Protein 4ULV (pdb70)

CATH classification: 1.20.120.10

Solvent-accessible surface area: 13366 Å² total; per-residue (Å²): 104,37,154,106,78,46,42,0,6,107,14,5,78,24,0,67,40,2,12,62,38,0,29,42,12,0,2,22,14,30,137,72,169,58,118,87,66,61,76,50,2,16,70,17,0,57,16,0,16,23,3,0,120,4,0,61,57,0,14,57,89,44,0,46,154,58,126,6,75,10,53,63,88,2,60,152,60,55,86,63,4,47,67,63,11,73,50,19,45,101,26,0,47,56,0,9,110,7,8,117,67,102,78,64,123,76,3,93,105,12,23,54,74,0,23,162,25,39,130,26,25,83,91,50,6,85,85,200,108,33,179,92,80,54,56,0,12,118,12,5,78,20,0,66,42,2,11,64,40,0,28,39,2,0,6,14,11,24,184,61,178,64,121,74,63,64,76,59,0,16,74,23,0,53,14,0,12,25,2,0,118,4,0,63,62,0,21,58,95,43,6,38,161,63,123,2,72,10,55,45,86,2,55,130,55,53,85,66,4,45,69,65,10,79,49,17,41,90,39,0,42,55,0,13,110,16,11,131,74,110,74,68,122,89,2,92,103,12,36,40,59,0,22,150,20,43,133,28,24,82,93,51,4,82,83,197

InterPro domains:
  IPR002321 Cytochrome c, class II [PF01322] (28-147)
  IPR002321 Cytochrome c, class II [PS51009] (28-148)
  IPR010980 Cytochrome c/b562 [SSF47175] (23-147)
  IPR012127 Cytochrome c prime [PIRSF000027] (14-149)
  IPR015984 Cytochrome c prime, subgroup [PR00608] (113-136)
  IPR015984 Cytochrome c prime, subgroup [PR00608] (136-147)

Organism: Shewanella frigidimarina (strain NCIMB 400) (NCBI:txid318167)

B-factor: mean 16.27, std 9.69, range [6.17, 120.11]

Radius of gyration: 18.75 Å; Cα contacts (8 Å, |Δi|>4): 292; chains: 2; bounding box: 50×49×47 Å

Secondary structure (DSSP, 8-state):
--SSHHHHHHHHHHHHHHHHHHHHHHHHHHTTSS---HHHHHHHHHHHHHHTTSGGGG--TTTTSSS--B-THHHHTHHHHHHHHHHHHHHHHHHHHHTTS--HHHHHHHHHHHHHHHHHHHHHHB--/--SSHHHHHHHHHHHHHHHHHHHHHHHHHHHTSS---HHHHHHHHHHHHHHTTSGGGG--TT--SSS--B-THHHHSHHHHHHHHHHHHHHHHHHHHHTTSS-HHHHHHHHHHHHHHHHHHHHHHB--

Structure (mmCIF, N/CA/C/O backbone):
data_4ULV
#
_entry.id   4ULV
#
_cell.length_a   55.409
_cell.length_b   58.323
_cell.length_c   76.122
_cell.angle_alpha   90.00
_cell.angle_beta   90.00
_cell.angle_gamma   90.00
#
_symmetry.space_group_name_H-M   'P 21 21 21'
#
loop_
_entity.id
_entity.type
_entity.pdbx_description
1 polymer 'CYTOCHROME C, CLASS II'
2 non-p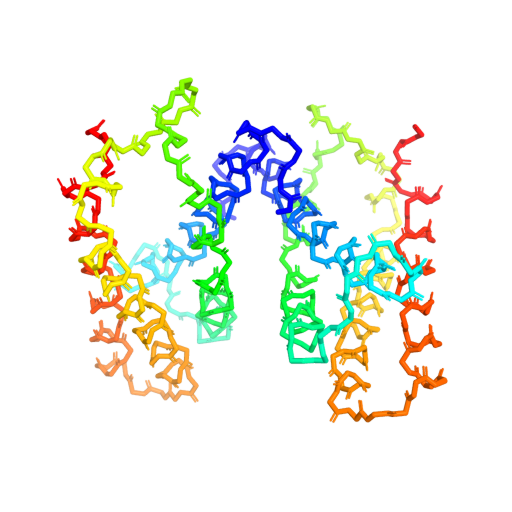olymer 'HEME C'
3 non-polymer GLYCEROL
4 non-polymer 'SULFATE ION'
5 water water
#
loop_
_atom_site.group_PDB
_atom_site.id
_atom_site.type_symbol
_atom_site.label_atom_id
_atom_site.label_alt_id
_atom_site.label_comp_id
_atom_site.label_asym_id
_atom_site.label_entity_id
_atom_site.label_seq_id
_atom_site.pdbx_PDB_ins_code
_atom_site.Cartn_x
_atom_site.Cartn_y
_atom_site.Cartn_z
_atom_site.occupancy
_atom_site.B_iso_or_equiv
_atom_site.auth_seq_id
_atom_site.auth_comp_id
_atom_site.auth_asym_id
_atom_site.auth_atom_id
_atom_site.pdbx_PDB_model_num
ATOM 1 N N . ASN A 1 1 ? 10.784 34.181 1.796 1.00 79.64 1 ASN A N 1
ATOM 2 C CA . ASN A 1 1 ? 9.752 35.321 1.587 1.00 47.26 1 ASN A CA 1
ATOM 3 C C . ASN A 1 1 ? 9.078 35.937 2.852 1.00 20.91 1 ASN A C 1
ATOM 4 O O . ASN A 1 1 ? 8.246 36.862 2.776 1.00 28.26 1 ASN A O 1
ATOM 9 N N . PHE A 1 2 ? 9.519 35.494 4.008 1.00 16.14 2 PHE A N 1
ATOM 10 C CA . PHE A 1 2 ? 8.942 35.934 5.269 1.00 14.12 2 PHE A CA 1
ATOM 11 C C . PHE A 1 2 ? 9.456 37.284 5.663 1.00 18.21 2 PHE A C 1
ATOM 12 O O . PHE A 1 2 ? 10.632 37.541 5.729 1.00 21.32 2 PHE A O 1
ATOM 20 N N . GLU A 1 3 ? 8.485 38.127 5.944 1.00 21.14 3 GLU A N 1
ATOM 21 C CA . GLU A 1 3 ? 8.706 39.521 6.250 1.00 34.01 3 GLU A CA 1
ATOM 22 C C . GLU A 1 3 ? 9.427 39.574 7.606 1.00 22.09 3 GLU A C 1
ATOM 23 O O . GLU A 1 3 ? 10.262 40.360 7.849 1.00 45.39 3 GLU A O 1
ATOM 29 N N . GLU A 1 4 ? 9.005 38.703 8.531 1.00 23.82 4 GLU A N 1
ATOM 30 C CA . GLU A 1 4 ? 9.669 38.541 9.868 1.00 27.43 4 GLU A CA 1
ATOM 31 C C . GLU A 1 4 ? 9.712 37.078 10.295 1.00 26.34 4 GLU A C 1
ATOM 32 O O . GLU A 1 4 ? 8.891 36.336 9.830 1.00 20.31 4 GLU A O 1
ATOM 38 N N . PRO A 1 5 ? 10.613 36.674 11.228 1.00 25.99 5 PRO A N 1
ATOM 39 C CA . PRO A 1 5 ? 10.656 35.238 11.586 1.00 30.51 5 PRO A CA 1
ATOM 40 C C . PRO A 1 5 ? 9.391 34.714 12.209 1.00 19.61 5 PRO A C 1
ATOM 41 O O . PRO A 1 5 ? 9.073 33.515 12.074 1.00 19.46 5 PRO A O 1
ATOM 45 N N . ALA A 1 6 ? 8.669 35.566 12.945 1.00 17.51 6 ALA A N 1
ATOM 46 C CA . ALA A 1 6 ? 7.374 35.144 13.456 1.00 15.90 6 ALA A CA 1
ATOM 47 C C . ALA A 1 6 ? 6.438 34.635 12.364 1.00 13.83 6 ALA A C 1
ATOM 48 O O . ALA A 1 6 ? 5.602 33.757 12.588 1.00 13.22 6 ALA A O 1
ATOM 50 N N . ASP A 1 7 ? 6.586 35.225 11.179 1.00 14.10 7 ASP A N 1
ATOM 51 C CA . ASP A 1 7 ? 5.767 34.816 10.046 1.00 12.25 7 ASP A CA 1
ATOM 52 C C . ASP A 1 7 ? 6.069 33.370 9.617 1.00 11.26 7 ASP A C 1
ATOM 53 O O . ASP A 1 7 ? 5.163 32.678 9.220 1.00 12.63 7 ASP A O 1
ATOM 58 N N . ALA A 1 8 ? 7.343 33.031 9.639 1.00 11.72 8 ALA A N 1
ATOM 59 C CA . ALA A 1 8 ? 7.772 31.685 9.230 1.00 11.72 8 ALA A CA 1
ATOM 60 C C . ALA A 1 8 ? 7.198 30.689 10.197 1.00 10.33 8 ALA A C 1
ATOM 61 O O . ALA A 1 8 ? 6.780 29.574 9.833 1.00 11.40 8 ALA A O 1
ATOM 63 N N . ILE A 1 9 ? 7.231 31.012 11.469 1.00 10.68 9 ILE A N 1
ATOM 64 C CA . ILE A 1 9 ? 6.660 30.122 12.471 1.00 10.75 9 ILE A CA 1
ATOM 65 C C . ILE A 1 9 ? 5.170 30.009 12.347 1.00 10.33 9 ILE A C 1
ATOM 66 O O . ILE A 1 9 ? 4.608 28.894 12.353 1.00 10.22 9 ILE A O 1
ATOM 71 N N . GLU A 1 10 ? 4.454 31.110 12.127 1.00 10.83 10 GLU A N 1
ATOM 72 C CA . GLU A 1 10 ? 3.031 31.028 11.959 1.00 10.39 10 GLU A CA 1
ATOM 73 C C . GLU A 1 10 ? 2.658 30.213 10.699 1.00 10.80 10 GLU A C 1
ATOM 74 O O . GLU A 1 10 ? 1.676 29.492 10.727 1.00 10.72 10 GLU A O 1
ATOM 80 N N . TYR A 1 11 ? 3.444 30.373 9.649 1.00 9.55 11 TYR A N 1
ATOM 81 C CA . TYR A 1 11 ? 3.216 29.633 8.398 1.00 9.16 11 TYR A CA 1
ATOM 82 C C . TYR A 1 11 ? 3.321 28.115 8.661 1.00 9.46 11 TYR A C 1
ATOM 83 O O . TYR A 1 11 ? 2.390 27.342 8.283 1.00 9.98 11 TYR A O 1
ATOM 92 N N . ARG A 1 12 ? 4.425 27.678 9.259 1.00 9.15 12 ARG A N 1
ATOM 93 C CA . ARG A 1 12 ? 4.557 26.201 9.446 1.00 9.89 12 ARG A CA 1
ATOM 94 C C . ARG A 1 12 ? 3.503 25.659 10.416 1.00 10.40 12 ARG A C 1
ATOM 95 O O . ARG A 1 12 ? 2.977 24.581 10.232 1.00 10.23 12 ARG A O 1
ATOM 103 N N . GLN A 1 13 ? 3.221 26.404 11.499 1.00 9.28 13 GLN A N 1
ATOM 104 C CA . GLN A 1 13 ? 2.158 26.001 12.454 1.00 9.43 13 GLN A CA 1
ATOM 105 C C . GLN A 1 13 ? 0.754 25.874 11.821 1.00 9.31 13 GLN A C 1
ATOM 106 O O . GLN A 1 13 ? 0.015 24.911 12.052 1.00 10.76 13 GLN A O 1
ATOM 112 N N . ALA A 1 14 ? 0.435 26.833 10.952 1.00 9.06 14 ALA A N 1
ATOM 113 C CA . ALA A 1 14 ? -0.842 26.840 10.243 1.00 8.55 14 ALA A CA 1
ATOM 114 C C . ALA A 1 14 ? -0.942 25.565 9.373 1.00 8.25 14 ALA A C 1
ATOM 115 O O . ALA A 1 14 ? -1.959 24.891 9.396 1.00 9.77 14 ALA A O 1
ATOM 117 N N . ALA A 1 15 ? 0.169 25.260 8.710 1.00 7.70 15 ALA A N 1
ATOM 118 C CA . ALA A 1 15 ? 0.160 24.043 7.837 1.00 8.31 15 ALA A CA 1
ATOM 119 C C . ALA A 1 15 ? -0.014 22.755 8.619 1.00 8.77 15 ALA A C 1
ATOM 120 O O . ALA A 1 15 ? -0.817 21.889 8.272 1.00 9.47 15 ALA A O 1
ATOM 122 N N . PHE A 1 16 ? 0.733 22.666 9.714 1.00 8.94 16 PHE A N 1
ATOM 123 C CA . PHE A 1 16 ? 0.594 21.488 10.577 1.00 9.83 16 PHE A CA 1
ATOM 124 C C . PHE A 1 16 ? -0.787 21.340 11.159 1.00 9.61 16 PHE A C 1
ATOM 125 O O . PHE A 1 16 ? -1.304 20.217 11.273 1.00 9.91 16 PHE A O 1
ATOM 133 N N . GLY A 1 17 ? -1.424 22.438 11.536 1.00 9.05 17 GLY A N 1
ATOM 134 C CA . GLY A 1 17 ? -2.767 22.321 11.980 1.00 9.93 17 GLY A CA 1
ATOM 135 C C . GLY A 1 17 ? -3.729 21.731 10.968 1.00 9.05 17 GLY A C 1
ATOM 136 O O . GLY A 1 17 ? -4.645 20.988 11.279 1.00 10.27 17 GLY A O 1
ATOM 137 N N . LEU A 1 18 ? -3.570 22.212 9.754 1.00 9.36 18 LEU A N 1
ATOM 138 C CA . LEU A 1 18 ? -4.406 21.694 8.639 1.00 8.13 18 LEU A CA 1
ATOM 139 C C . LEU A 1 18 ? -4.136 20.188 8.363 1.00 8.34 18 LEU A C 1
ATOM 140 O O . LEU A 1 18 ? -5.088 19.435 8.136 1.00 9.38 18 LEU A O 1
ATOM 145 N N . ILE A 1 19 ? -2.870 19.855 8.445 1.00 8.45 19 ILE A N 1
ATOM 146 C CA . ILE A 1 19 ? -2.482 18.423 8.279 1.00 9.36 19 ILE A CA 1
ATOM 147 C C . ILE A 1 19 ? -3.196 17.632 9.365 1.00 9.11 19 ILE A C 1
ATOM 148 O O . ILE A 1 19 ? -3.797 16.548 9.107 1.00 11.40 19 ILE A O 1
ATOM 153 N N . ALA A 1 20 ? -3.104 18.116 10.614 1.00 9.59 20 ALA A N 1
ATOM 154 C CA . ALA A 1 20 ? -3.662 17.358 11.787 1.00 8.71 20 ALA A CA 1
ATOM 155 C C . ALA A 1 20 ? -5.173 17.200 11.645 1.00 9.50 20 ALA A C 1
ATOM 156 O O . ALA A 1 20 ? -5.746 16.148 11.948 1.00 10.75 20 ALA A O 1
ATOM 158 N N . TYR A 1 21 ? -5.863 18.224 11.178 1.00 9.61 21 TYR A N 1
ATOM 159 C CA . TYR A 1 21 ? -7.307 18.125 11.028 1.00 10.16 21 TYR A CA 1
ATOM 160 C C . TYR A 1 21 ? -7.686 17.025 10.017 1.00 9.74 21 TYR A C 1
ATOM 161 O O . TYR A 1 21 ? -8.576 16.234 10.275 1.00 10.31 21 TYR A O 1
ATOM 170 N N . ASN A 1 22 ? -6.990 17.008 8.904 1.00 8.56 22 ASN A N 1
ATOM 171 C CA . ASN A 1 22 ? -7.312 16.043 7.878 1.00 7.49 22 ASN A CA 1
ATOM 172 C C . ASN A 1 22 ? -6.883 14.631 8.250 1.00 9.50 22 ASN A C 1
ATOM 173 O O . ASN A 1 22 ? -7.676 13.706 8.103 1.00 10.74 22 ASN A O 1
ATOM 178 N N . PHE A 1 23 ? -5.675 14.528 8.779 1.00 9.01 23 PHE A N 1
ATOM 179 C CA . PHE A 1 23 ? -5.178 13.221 9.201 1.00 10.26 23 PHE A CA 1
ATOM 180 C C . PHE A 1 23 ? -6.023 12.662 10.344 1.00 9.79 23 PHE A C 1
ATOM 181 O O . PHE A 1 23 ? -6.273 11.437 10.438 1.00 10.98 23 PHE A O 1
ATOM 189 N N . GLY A 1 24 ? -6.428 13.519 11.262 1.00 9.10 24 GLY A N 1
ATOM 190 C CA . GLY A 1 24 ? -7.302 13.151 12.382 1.00 9.91 24 GLY A CA 1
ATOM 191 C C . GLY A 1 24 ? -8.662 12.650 11.995 1.00 9.76 24 GLY A C 1
ATOM 192 O O . GLY A 1 24 ? -9.178 11.670 12.511 1.00 11.33 24 GLY A O 1
ATOM 193 N N . ASP A 1 25 ? -9.230 13.299 10.967 1.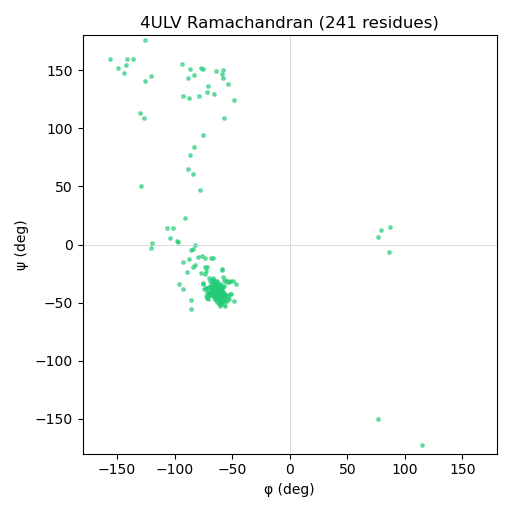00 10.42 25 ASP A N 1
ATOM 194 C CA . ASP A 1 25 ? -10.495 12.809 10.415 1.00 10.27 25 ASP A CA 1
ATOM 195 C C . ASP A 1 25 ? -10.394 11.429 9.821 1.00 9.65 25 ASP A C 1
ATOM 196 O O . ASP A 1 25 ? -11.270 10.565 10.019 1.00 11.35 25 ASP A O 1
ATOM 201 N N . MET A 1 26 ? -9.314 11.218 9.076 1.00 9.26 26 MET A N 1
ATOM 202 C CA . MET A 1 26 ? -9.058 9.927 8.483 1.00 8.75 26 MET A CA 1
ATOM 203 C C . MET A 1 26 ? -8.927 8.869 9.607 1.00 10.29 26 MET A C 1
ATOM 204 O O . MET A 1 26 ? -9.499 7.777 9.512 1.00 11.23 26 MET A O 1
ATOM 209 N N . GLY A 1 27 ? -8.179 9.215 10.649 1.00 10.05 27 GLY A N 1
ATOM 210 C CA . GLY A 1 27 ? -7.948 8.225 11.733 1.00 9.83 27 GLY A CA 1
ATOM 211 C C . GLY A 1 27 ? -9.267 7.978 12.459 1.00 10.00 27 GLY A C 1
ATOM 212 O O . GLY A 1 27 ? -9.566 6.784 12.777 1.00 12.73 27 GLY A O 1
ATOM 213 N N . ALA A 1 28 ? -10.118 8.984 12.644 1.00 10.73 28 ALA A N 1
ATOM 214 C CA . ALA A 1 28 ? -11.448 8.750 13.273 1.00 12.32 28 ALA A CA 1
ATOM 215 C C . ALA A 1 28 ? -12.276 7.736 12.504 1.00 11.32 28 ALA A C 1
ATOM 216 O O . ALA A 1 28 ? -12.944 6.896 13.091 1.00 14.02 28 ALA A O 1
ATOM 218 N N . MET A 1 29 ? -12.246 7.813 11.172 1.00 11.91 29 MET A N 1
ATOM 219 C CA . MET A 1 29 ? -12.982 6.879 10.363 1.00 9.72 29 MET A CA 1
ATOM 220 C C . MET A 1 29 ? -12.402 5.448 10.457 1.00 12.37 29 MET A C 1
ATOM 221 O O . MET A 1 29 ? -13.171 4.449 10.470 1.00 21.74 29 MET A O 1
ATOM 226 N N . LEU A 1 30 ? -11.084 5.329 10.534 1.00 10.58 30 LEU A N 1
ATOM 227 C CA . LEU A 1 30 ? -10.444 3.985 10.674 1.00 12.12 30 LEU A CA 1
ATOM 228 C C . LEU A 1 30 ? -10.638 3.381 12.070 1.00 10.86 30 LEU A C 1
ATOM 229 O O . LEU A 1 30 ? -10.563 2.137 12.219 1.00 15.65 30 LEU A O 1
ATOM 234 N N . LYS A 1 31 ? -10.884 4.197 13.080 1.00 12.57 31 LYS A N 1
ATOM 235 C CA . LYS A 1 31 ? -10.953 3.808 14.468 1.00 13.86 31 LYS A CA 1
ATOM 236 C C . LYS A 1 31 ? -12.368 3.803 14.988 1.00 10.69 31 LYS A C 1
ATOM 237 O O . LYS A 1 31 ? -12.566 3.679 16.167 1.00 15.63 31 LYS A O 1
ATOM 243 N N . GLY A 1 32 ? -13.367 3.855 14.134 1.00 11.46 32 GLY A N 1
ATOM 244 C CA . GLY A 1 32 ? -14.743 3.659 14.483 1.00 14.20 32 GLY A CA 1
ATOM 245 C C . GLY A 1 32 ? -15.442 4.836 15.124 1.00 13.29 32 GLY A C 1
ATOM 246 O O . GLY A 1 32 ? -16.581 4.705 15.668 1.00 16.24 32 GLY A O 1
ATOM 247 N N . LYS A 1 33 ? -14.806 6.016 15.065 1.00 12.50 33 LYS A N 1
ATOM 248 C CA . LYS A 1 33 ? -15.289 7.162 15.814 1.00 13.42 33 LYS A CA 1
ATOM 249 C C . LYS A 1 33 ? -16.214 8.017 14.996 1.00 14.25 33 LYS A C 1
ATOM 250 O O . LYS A 1 33 ? -16.911 8.837 15.551 1.00 20.18 33 LYS A O 1
ATOM 256 N N . LYS A 1 34 ? -16.236 7.820 13.675 1.00 13.25 34 LYS A N 1
ATOM 257 C CA . LYS A 1 34 ? -17.226 8.492 12.828 1.00 14.43 34 LYS A CA 1
ATOM 258 C C . LYS A 1 34 ? -17.419 7.689 11.564 1.00 13.47 34 LYS A C 1
ATOM 259 O O . LYS A 1 34 ? -16.590 6.823 11.281 1.00 12.97 34 LYS A O 1
ATOM 265 N N . PRO A 1 35 ? -18.552 7.890 10.875 1.00 10.84 35 PRO A N 1
ATOM 266 C CA . PRO A 1 35 ? -18.865 7.027 9.769 1.00 11.63 35 PRO A CA 1
ATOM 267 C C . PRO A 1 35 ? -17.752 7.072 8.720 1.00 10.18 35 PRO A C 1
ATOM 268 O O . PRO A 1 35 ? -17.213 8.120 8.374 1.00 13.18 35 PRO A O 1
ATOM 272 N N . PHE A 1 36 ? -17.484 5.928 8.107 1.00 10.10 36 PHE A N 1
ATOM 273 C CA . PHE A 1 36 ? -16.432 5.794 7.111 1.00 9.56 36 PHE A CA 1
ATOM 274 C C . PHE A 1 36 ? -16.995 6.151 5.733 1.00 9.65 36 PHE A C 1
ATOM 275 O O . PHE A 1 36 ? -18.009 5.606 5.313 1.00 12.27 36 PHE A O 1
ATOM 283 N N . ASP A 1 37 ? -16.350 7.085 5.038 1.00 9.34 37 ASP A N 1
ATOM 284 C CA . ASP A 1 37 ? -16.704 7.455 3.676 1.00 8.84 37 ASP A CA 1
ATOM 285 C C . ASP A 1 37 ? -15.426 7.421 2.852 1.00 9.06 37 ASP A C 1
ATOM 286 O O . ASP A 1 37 ? -14.527 8.228 3.113 1.00 10.79 37 ASP A O 1
ATOM 291 N N . ALA A 1 38 ? -15.353 6.469 1.912 1.00 9.51 38 ALA A N 1
ATOM 292 C CA . ALA A 1 38 ? -14.090 6.253 1.218 1.00 9.44 38 ALA A CA 1
ATOM 293 C C . ALA A 1 38 ? -13.686 7.471 0.339 1.00 9.93 38 ALA A C 1
ATOM 294 O O . ALA A 1 38 ? -12.514 7.708 0.131 1.00 10.39 38 ALA A O 1
ATOM 296 N N . ALA A 1 39 ? -14.692 8.168 -0.187 1.00 9.82 39 ALA A N 1
ATOM 297 C CA . ALA A 1 39 ? -14.387 9.298 -1.035 1.00 9.85 39 ALA A CA 1
ATOM 298 C C . ALA A 1 39 ? -13.802 10.465 -0.239 1.00 8.62 39 ALA A C 1
ATOM 299 O O . ALA A 1 39 ? -12.799 11.047 -0.614 1.00 9.07 39 ALA A O 1
ATOM 301 N N . VAL A 1 40 ? -14.414 10.697 0.937 1.00 8.72 40 VAL A N 1
ATOM 302 C CA . VAL A 1 40 ? -13.896 11.720 1.845 1.00 9.46 40 VAL A CA 1
ATOM 303 C C . VAL A 1 40 ? -12.523 11.328 2.324 1.00 8.08 40 VAL A C 1
ATOM 304 O O . VAL A 1 40 ? -11.585 12.132 2.371 1.00 9.06 40 VAL A O 1
ATOM 308 N N . PHE A 1 41 ? -12.395 10.032 2.743 1.00 8.64 41 PHE A N 1
ATOM 309 C CA . PHE A 1 41 ? -11.090 9.578 3.230 1.00 9.84 41 PHE A CA 1
ATOM 310 C C . PHE A 1 41 ? -9.999 9.846 2.167 1.00 8.79 41 PHE A C 1
ATOM 311 O O . PHE A 1 41 ? -8.870 10.239 2.491 1.00 9.28 41 PHE A O 1
ATOM 319 N N . SER A 1 42 ? -10.325 9.489 0.911 1.00 8.41 42 SER A N 1
ATOM 320 C CA . SER A 1 42 ? -9.375 9.668 -0.188 1.00 8.52 42 SER A CA 1
ATOM 321 C C . SER A 1 42 ? -8.995 11.145 -0.392 1.00 8.49 42 SER A C 1
ATOM 322 O O . SER A 1 42 ? -7.865 11.461 -0.542 1.00 9.10 42 SER A O 1
ATOM 325 N N . THR A 1 43 ? -10.002 11.991 -0.398 1.00 8.69 43 THR A N 1
ATOM 326 C CA . THR A 1 43 ? -9.698 13.417 -0.659 1.00 9.72 43 THR A CA 1
ATOM 327 C C . THR A 1 43 ? -8.929 14.049 0.547 1.00 9.49 43 THR A C 1
ATOM 328 O O . THR A 1 43 ? -8.045 14.903 0.311 1.00 10.74 43 THR A O 1
ATOM 332 N N . ARG A 1 44 ? -9.172 13.531 1.748 1.00 9.05 44 ARG A N 1
ATOM 333 C CA . ARG A 1 44 ? -8.366 13.923 2.883 1.00 10.00 44 ARG A CA 1
ATOM 334 C C . ARG A 1 44 ? -6.946 13.462 2.746 1.00 8.57 44 ARG A C 1
ATOM 335 O O . ARG A 1 44 ? -6.003 14.180 3.101 1.00 9.91 44 ARG A O 1
ATOM 343 N N . ALA A 1 45 ? -6.770 12.231 2.229 1.00 8.78 45 ALA A N 1
ATOM 344 C CA . ALA A 1 45 ? -5.424 11.783 2.001 1.00 8.46 45 ALA A CA 1
ATOM 345 C C . ALA A 1 45 ? -4.716 12.649 0.960 1.00 7.95 45 ALA A C 1
ATOM 346 O O . ALA A 1 45 ? -3.517 12.969 1.096 1.00 9.06 45 ALA A O 1
ATOM 348 N N . ASP A 1 46 ? -5.438 13.062 -0.074 1.00 7.66 46 ASP A N 1
ATOM 349 C CA . ASP A 1 46 ? -4.853 13.966 -1.080 1.00 8.31 46 ASP A CA 1
ATOM 350 C C . ASP A 1 46 ? -4.534 15.328 -0.413 1.00 8.34 46 ASP A C 1
ATOM 351 O O . ASP A 1 46 ? -3.468 15.885 -0.654 1.00 9.28 46 ASP A O 1
ATOM 356 N N . ASN A 1 47 ? -5.400 15.804 0.491 1.00 8.90 47 ASN A N 1
ATOM 357 C CA . ASN A 1 47 ? -5.105 17.048 1.251 1.00 9.86 47 ASN A CA 1
ATOM 358 C C . ASN A 1 47 ? -3.809 16.889 2.040 1.00 8.54 47 ASN A C 1
ATOM 359 O O . ASN A 1 47 ? -2.917 17.742 2.033 1.00 8.98 47 ASN A O 1
ATOM 364 N N . VAL A 1 48 ? -3.698 15.772 2.775 1.00 8.75 48 VAL A N 1
ATOM 365 C CA . VAL A 1 48 ? -2.474 15.549 3.536 1.00 10.14 48 VAL A CA 1
ATOM 366 C C . VAL A 1 48 ? -1.206 15.480 2.672 1.00 8.35 48 VAL A C 1
ATOM 367 O O . VAL A 1 48 ? -0.146 16.002 2.964 1.00 9.52 48 VAL A O 1
ATOM 371 N N . ALA A 1 49 ? -1.301 14.756 1.550 1.00 8.45 49 ALA A N 1
ATOM 372 C CA . ALA A 1 49 ? -0.151 14.651 0.696 1.00 8.64 49 ALA A CA 1
ATOM 373 C C . ALA A 1 49 ? 0.284 16.057 0.127 1.00 8.76 49 ALA A C 1
ATOM 374 O O . ALA A 1 49 ? 1.458 16.333 0.083 1.00 9.92 49 ALA A O 1
ATOM 376 N N . ALA A 1 50 ? -0.688 16.902 -0.202 1.00 7.66 50 ALA A N 1
ATOM 377 C CA . ALA A 1 50 ? -0.369 18.264 -0.687 1.00 8.26 50 ALA A CA 1
ATOM 378 C C . ALA A 1 50 ? 0.156 19.134 0.424 1.00 8.59 50 ALA A C 1
ATOM 379 O O . ALA A 1 50 ? 1.146 19.841 0.302 1.00 9.83 50 ALA A O 1
ATOM 381 N N . LEU A 1 51 ? -0.499 19.052 1.577 1.00 8.95 51 LEU A N 1
ATOM 382 C CA . LEU A 1 51 ? -0.120 19.850 2.758 1.00 9.32 51 LEU A CA 1
ATOM 383 C C . LEU A 1 51 ? 1.235 19.520 3.286 1.00 8.56 51 LEU A C 1
ATOM 384 O O . LEU A 1 51 ? 1.955 20.331 3.848 1.00 9.84 51 LEU A O 1
ATOM 389 N N . SER A 1 52 ? 1.620 18.227 3.150 1.00 8.68 52 SER A N 1
ATOM 390 C CA . SER A 1 52 ? 2.880 17.790 3.643 1.00 10.60 52 SER A CA 1
ATOM 391 C C . SER A 1 52 ? 4.074 18.500 3.055 1.00 9.75 52 SER A C 1
ATOM 392 O O . SER A 1 52 ? 5.152 18.552 3.644 1.00 10.92 52 SER A O 1
ATOM 395 N N . LYS A 1 53 ? 3.859 19.079 1.864 1.00 8.97 53 LYS A N 1
ATOM 396 C CA . LYS A 1 53 ? 4.897 19.805 1.180 1.00 8.65 53 LYS A CA 1
ATOM 397 C C . LYS A 1 53 ? 5.029 21.300 1.595 1.00 9.28 53 LYS A C 1
ATOM 398 O O . LYS A 1 53 ? 5.938 21.957 1.122 1.00 10.87 53 LYS A O 1
ATOM 404 N N . ILE A 1 54 ? 4.105 21.715 2.438 1.00 8.39 54 ILE A N 1
ATOM 405 C CA . ILE A 1 54 ? 3.991 23.178 2.826 1.00 9.47 54 ILE A CA 1
ATOM 406 C C . ILE A 1 54 ? 4.904 23.615 4.000 1.00 8.71 54 ILE A C 1
ATOM 407 O O . ILE A 1 54 ? 5.605 24.604 3.874 1.00 9.63 54 ILE A O 1
ATOM 412 N N . PRO A 1 55 ? 4.952 22.881 5.120 1.00 8.93 55 PRO A N 1
ATOM 413 C CA . PRO A 1 55 ? 5.588 23.510 6.335 1.00 8.34 55 PRO A CA 1
ATOM 414 C C . PRO A 1 55 ? 7.084 23.624 6.290 1.00 8.73 55 PRO A C 1
ATOM 415 O O . PRO A 1 55 ? 7.651 24.490 7.009 1.00 10.39 55 PRO A O 1
ATOM 419 N N . HIS A 1 56 ? 7.807 22.776 5.519 1.00 9.78 56 HIS A N 1
ATOM 420 C CA . HIS A 1 56 ? 9.251 22.820 5.532 1.00 10.01 56 HIS A CA 1
ATOM 421 C C . HIS A 1 56 ? 9.818 24.255 5.302 1.00 9.93 56 HIS A C 1
ATOM 422 O O . HIS A 1 56 ? 10.831 24.622 5.931 1.00 9.65 56 HIS A O 1
ATOM 429 N N . GLU A 1 57 ? 9.233 24.981 4.368 1.00 8.97 57 GLU A N 1
ATOM 430 C CA . GLU A 1 57 ? 9.662 26.337 4.006 1.00 8.25 57 GLU A CA 1
ATOM 431 C C . GLU A 1 57 ? 9.764 27.258 5.235 1.00 9.38 57 GLU A C 1
ATOM 432 O O . GLU A 1 57 ? 10.603 28.178 5.233 1.00 9.69 57 GLU A O 1
ATOM 438 N N . GLY A 1 58 ? 8.930 27.021 6.233 1.00 9.81 58 GLY A N 1
ATOM 439 C CA . GLY A 1 58 ? 8.986 27.860 7.423 1.00 9.59 58 GLY A CA 1
ATOM 440 C C . GLY A 1 58 ? 10.166 27.643 8.355 1.00 9.53 58 GLY A C 1
ATOM 441 O O . GLY A 1 58 ? 10.332 28.444 9.289 1.00 11.16 58 GLY A O 1
ATOM 442 N N . PHE A 1 59 ? 10.949 26.579 8.196 1.00 10.18 59 PHE A N 1
ATOM 443 C CA . PHE A 1 59 ? 12.031 26.276 9.141 1.00 9.71 59 PHE A CA 1
ATOM 444 C C . PHE A 1 59 ? 13.338 27.011 8.863 1.00 10.67 59 PHE A C 1
ATOM 445 O O . PHE A 1 59 ? 14.405 26.409 8.608 1.00 12.67 59 PHE A O 1
ATOM 453 N N . ILE A 1 60 ? 13.223 28.341 8.911 1.00 10.51 60 ILE A N 1
ATOM 454 C CA . ILE A 1 60 ? 14.333 29.227 8.609 1.00 11.49 60 ILE A CA 1
ATOM 455 C C . ILE A 1 60 ? 15.306 29.298 9.779 1.00 13.61 60 ILE A C 1
ATOM 456 O O . ILE A 1 60 ? 14.902 29.157 10.985 1.00 14.27 60 ILE A O 1
ATOM 461 N N . ALA A 1 61 ? 16.570 29.560 9.465 1.00 14.12 61 ALA A N 1
ATOM 462 C CA . ALA A 1 61 ? 17.568 29.737 10.510 1.00 15.36 61 ALA A CA 1
ATOM 463 C C . ALA A 1 61 ? 17.155 30.784 11.546 1.00 17.10 61 ALA A C 1
ATOM 464 O O . ALA A 1 61 ? 16.626 31.846 11.197 1.00 16.71 61 ALA A O 1
ATOM 466 N N . GLY A 1 62 ? 17.411 30.471 12.826 1.00 20.00 62 GLY A N 1
ATOM 467 C CA . GLY A 1 62 ? 17.105 31.391 13.938 1.00 15.94 62 GLY A CA 1
ATOM 468 C C . GLY A 1 62 ? 15.686 31.302 14.472 1.00 14.86 62 GLY A C 1
ATOM 469 O O . GLY A 1 62 ? 15.377 31.914 15.515 1.00 19.56 62 GLY A O 1
ATOM 470 N N . SER A 1 63 ? 14.817 30.510 13.810 1.00 14.64 63 SER A N 1
ATOM 471 C CA . SER A 1 63 ? 13.420 30.462 14.211 1.00 14.52 63 SER A CA 1
ATOM 472 C C . SER A 1 63 ? 13.153 29.372 15.223 1.00 13.17 63 SER A C 1
ATOM 473 O O . SER A 1 63 ? 12.014 28.984 15.397 1.00 14.33 63 SER A O 1
ATOM 476 N N . ASP A 1 64 ? 14.197 28.940 15.946 1.00 12.70 64 ASP A N 1
ATOM 477 C CA . ASP A 1 64 ? 13.999 28.300 17.235 1.00 15.70 64 ASP A CA 1
ATOM 478 C C . ASP A 1 64 ? 13.592 29.319 18.325 1.00 13.74 64 ASP A C 1
ATOM 479 O O . ASP A 1 64 ? 13.060 28.942 19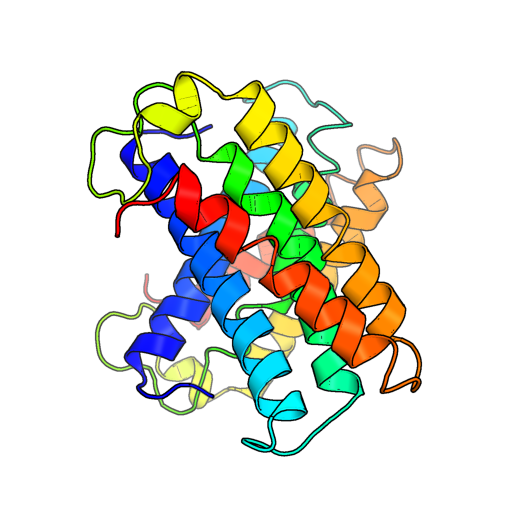.356 1.00 16.75 64 ASP A O 1
ATOM 484 N N . LYS A 1 65 ? 13.873 30.600 18.071 1.00 13.84 65 LYS A N 1
ATOM 485 C CA . LYS A 1 65 ? 13.477 31.708 18.914 1.00 13.87 65 LYS A CA 1
ATOM 486 C C . LYS A 1 65 ? 12.104 32.164 18.478 1.00 11.94 65 LYS A C 1
ATOM 487 O O . LYS A 1 65 ? 11.807 32.172 17.262 1.00 18.51 65 LYS A O 1
ATOM 493 N N . GLY A 1 66 ? 11.262 32.561 19.403 1.00 13.44 66 GLY A N 1
ATOM 494 C CA . GLY A 1 66 ? 9.891 32.915 19.140 1.00 13.64 66 GLY A CA 1
ATOM 495 C C . GLY A 1 66 ? 8.867 32.005 19.778 1.00 11.54 66 GLY A C 1
ATOM 496 O O . GLY A 1 66 ? 9.213 31.172 20.627 1.00 12.29 66 GLY A O 1
ATOM 497 N N . ASP A 1 67 ? 7.594 32.205 19.437 1.00 12.39 67 ASP A N 1
ATOM 498 C CA . ASP A 1 67 ? 6.517 31.416 19.996 1.00 13.81 67 ASP A CA 1
ATOM 499 C C . ASP A 1 67 ? 6.411 30.105 19.192 1.00 12.31 67 ASP A C 1
ATOM 500 O O . ASP A 1 67 ? 5.537 30.015 18.318 1.00 13.47 67 ASP A O 1
ATOM 505 N N . THR A 1 68 ? 7.235 29.116 19.560 1.00 12.52 68 THR A N 1
ATOM 506 C CA . THR A 1 68 ? 7.417 27.920 18.688 1.00 9.75 68 THR A CA 1
ATOM 507 C C . THR A 1 68 ? 7.719 26.730 19.596 1.00 11.79 68 THR A C 1
ATOM 508 O O . THR A 1 68 ? 8.327 26.892 20.652 1.00 13.91 68 THR A O 1
ATOM 512 N N . GLU A 1 69 ? 7.344 25.543 19.096 1.00 10.82 69 GLU A N 1
ATOM 513 C CA . GLU A 1 69 ? 7.690 24.280 19.694 1.00 11.96 69 GLU A CA 1
ATOM 514 C C . GLU A 1 69 ? 8.777 23.581 18.934 1.00 11.71 69 GLU A C 1
ATOM 515 O O . GLU A 1 69 ? 9.106 22.433 19.284 1.00 14.26 69 GLU A O 1
ATOM 521 N N . ALA A 1 70 ? 9.341 24.235 17.924 1.00 11.80 70 ALA A N 1
ATOM 522 C CA . ALA A 1 70 ? 10.489 23.695 17.232 1.00 12.25 70 ALA A CA 1
ATOM 523 C C . ALA A 1 70 ? 11.743 23.746 18.060 1.00 13.30 70 ALA A C 1
ATOM 524 O O . ALA A 1 70 ? 12.018 24.773 18.637 1.00 17.66 70 ALA A O 1
ATOM 526 N N . LEU A 1 71 ? 12.495 22.662 18.161 1.00 11.68 71 LEU A N 1
ATOM 527 C CA . LEU A 1 71 ? 13.740 22.647 18.880 1.00 12.08 71 LEU A CA 1
ATOM 528 C C . LEU A 1 71 ? 14.912 23.150 18.085 1.00 11.78 71 LEU A C 1
ATOM 529 O O . LEU A 1 71 ? 14.970 22.913 16.863 1.00 13.24 71 LEU A O 1
ATOM 534 N N . ALA A 1 72 ? 15.867 23.822 18.719 1.00 13.02 72 ALA A N 1
ATOM 535 C CA . ALA A 1 72 ? 17.122 24.212 18.098 1.00 13.54 72 ALA A CA 1
ATOM 536 C C . ALA A 1 72 ? 17.840 23.094 17.352 1.00 12.24 72 ALA A C 1
ATOM 537 O O . ALA A 1 72 ? 18.516 23.348 16.354 1.00 14.98 72 ALA A O 1
ATOM 539 N N . LYS A 1 73 ? 17.670 21.870 17.825 1.00 13.51 73 LYS A N 1
ATOM 540 C CA . LYS A 1 73 ? 18.196 20.630 17.191 1.00 12.83 73 LYS A CA 1
ATOM 541 C C . LYS A 1 73 ? 17.944 20.540 15.684 1.00 12.13 73 LYS A C 1
ATOM 542 O O . LYS A 1 73 ? 18.777 20.003 14.947 1.00 13.30 73 LYS A O 1
ATOM 548 N N . ILE A 1 74 ? 16.803 21.073 15.232 1.00 10.72 74 ILE A N 1
ATOM 549 C CA . ILE A 1 74 ? 16.487 21.043 13.794 1.00 10.96 74 ILE A CA 1
ATOM 550 C C . ILE A 1 74 ? 17.633 21.590 12.941 1.00 10.89 74 ILE A C 1
ATOM 551 O O . ILE A 1 74 ? 17.967 21.052 11.897 1.00 13.64 74 ILE A O 1
ATOM 556 N N . TRP A 1 75 ? 18.209 22.687 13.403 1.00 12.07 75 TRP A N 1
ATOM 557 C CA . TRP A 1 75 ? 19.213 23.383 12.655 1.00 13.81 75 TRP A CA 1
ATOM 558 C C . TRP A 1 75 ? 20.620 22.819 12.837 1.00 19.35 75 TRP A C 1
ATOM 559 O O . TRP A 1 75 ? 21.481 22.996 11.979 1.00 32.28 75 TRP A O 1
ATOM 570 N N . GLN A 1 76 ? 20.821 22.058 13.904 1.00 14.44 76 GLN A N 1
ATOM 571 C CA . GLN A 1 76 ? 22.079 21.350 14.043 1.00 19.13 76 GLN A CA 1
ATOM 572 C C . GLN A 1 76 ? 22.156 20.158 13.123 1.00 19.52 76 GLN A C 1
ATOM 573 O O . GLN A 1 76 ? 23.251 19.857 12.584 1.00 28.17 76 GLN A O 1
ATOM 579 N N . ASP A 1 77 ? 21.024 19.471 12.965 1.00 11.12 77 ASP A N 1
ATOM 580 C CA A ASP A 1 77 ? 20.891 18.245 12.227 0.50 8.77 77 ASP A CA 1
ATOM 581 C CA B ASP A 1 77 ? 21.040 18.274 12.037 0.50 9.06 77 ASP A CA 1
ATOM 582 C C . ASP A 1 77 ? 19.904 18.427 11.047 1.00 11.23 77 ASP A C 1
ATOM 583 O O . ASP A 1 77 ? 18.957 17.623 10.921 1.00 11.63 77 ASP A O 1
ATOM 592 N N . LYS A 1 78 ? 20.053 19.507 10.261 1.00 10.85 78 LYS A N 1
ATOM 593 C CA . LYS A 1 78 ? 19.026 19.813 9.273 1.00 9.07 78 LYS A CA 1
ATOM 594 C C . LYS A 1 78 ? 18.975 18.743 8.195 1.00 9.33 78 LYS A C 1
ATOM 595 O O . LYS A 1 78 ? 17.915 18.529 7.653 1.00 10.82 78 LYS A O 1
ATOM 601 N N . ALA A 1 79 ? 20.091 18.075 7.892 1.00 9.27 79 ALA A N 1
ATOM 602 C CA . ALA A 1 79 ? 20.044 16.940 6.954 1.00 10.61 79 ALA A CA 1
ATOM 603 C C . ALA A 1 79 ? 19.067 15.874 7.410 1.00 9.31 79 ALA A C 1
ATOM 604 O O . ALA A 1 79 ? 18.249 15.369 6.636 1.00 9.89 79 ALA A O 1
ATOM 606 N N . ASP A 1 80 ? 19.174 15.509 8.687 1.00 9.39 80 ASP A N 1
ATOM 607 C CA . ASP A 1 80 ? 18.268 14.497 9.199 1.00 10.74 80 ASP A CA 1
ATOM 608 C C . ASP A 1 80 ? 16.822 14.978 9.190 1.00 9.99 80 ASP A C 1
ATOM 609 O O . ASP A 1 80 ? 15.921 14.244 8.824 1.00 9.89 80 ASP A O 1
ATOM 614 N N . PHE A 1 81 ? 16.609 16.241 9.618 1.00 9.82 81 PHE A N 1
ATOM 615 C CA . PHE A 1 81 ? 15.299 16.823 9.561 1.00 9.70 81 PHE A CA 1
ATOM 616 C C . PHE A 1 81 ? 14.673 16.756 8.148 1.00 8.81 81 PHE A C 1
ATOM 617 O O . PHE A 1 81 ? 13.489 16.434 7.986 1.00 9.49 81 PHE A O 1
ATOM 625 N N . ASP A 1 82 ? 15.481 17.176 7.180 1.00 9.30 82 ASP A N 1
ATOM 626 C CA . ASP A 1 82 ? 15.040 17.217 5.781 1.00 8.73 82 ASP A CA 1
ATOM 627 C C . ASP A 1 82 ? 14.793 15.788 5.228 1.00 9.18 82 ASP A C 1
ATOM 628 O O . ASP A 1 82 ? 13.862 15.606 4.481 1.00 10.28 82 ASP A O 1
ATOM 633 N N . SER A 1 83 ? 15.587 14.797 5.674 1.00 9.06 83 SER A N 1
ATOM 634 C CA . SER A 1 83 ? 15.343 13.402 5.297 1.00 11.81 83 SER A CA 1
ATOM 635 C C . SER A 1 83 ? 13.994 12.951 5.846 1.00 9.22 83 SER A C 1
ATOM 636 O O . SER A 1 83 ? 13.180 12.408 5.134 1.00 9.83 83 SER A O 1
ATOM 639 N N . LYS A 1 84 ? 13.741 13.247 7.144 1.00 9.60 84 LYS A N 1
ATOM 640 C CA . LYS A 1 84 ? 12.423 12.911 7.735 1.00 9.47 84 LYS A CA 1
ATOM 641 C C . LYS A 1 84 ? 11.275 13.628 6.994 1.00 8.43 84 LYS A C 1
ATOM 642 O O . LYS A 1 84 ? 10.200 13.085 6.754 1.00 9.89 84 LYS A O 1
ATOM 648 N N . MET A 1 85 ? 11.477 14.918 6.715 1.00 8.75 85 MET A N 1
ATOM 649 C CA . MET A 1 85 ? 10.414 15.658 6.029 1.00 9.22 85 MET A CA 1
ATOM 650 C C . MET A 1 85 ? 10.102 15.116 4.635 1.00 8.58 85 MET A C 1
ATOM 651 O O . MET A 1 85 ? 8.926 14.995 4.295 1.00 9.27 85 MET A O 1
ATOM 656 N N . THR A 1 86 ? 11.145 14.842 3.861 1.00 8.22 86 THR A N 1
ATOM 657 C CA . THR A 1 86 ? 10.904 14.238 2.545 1.00 9.24 86 THR A CA 1
ATOM 658 C C . THR A 1 86 ? 10.304 12.859 2.594 1.00 8.99 86 THR A C 1
ATOM 659 O O . THR A 1 86 ? 9.418 12.513 1.804 1.00 10.49 86 THR A O 1
ATOM 663 N N . ALA A 1 87 ? 10.680 12.084 3.612 1.00 9.49 87 ALA A N 1
ATOM 664 C CA . ALA A 1 87 ? 10.068 10.804 3.811 1.00 9.56 87 ALA A CA 1
ATOM 665 C C . ALA A 1 87 ? 8.617 10.905 4.172 1.00 8.90 87 ALA A C 1
ATOM 666 O O . ALA A 1 87 ? 7.778 10.132 3.713 1.00 9.45 87 ALA A O 1
ATOM 668 N N . PHE A 1 88 ? 8.295 11.989 4.950 1.00 9.15 88 PHE A N 1
ATOM 669 C CA . PHE A 1 88 ? 6.893 12.234 5.245 1.00 9.45 88 PHE A CA 1
ATOM 670 C C . PHE A 1 88 ? 6.100 12.562 3.966 1.00 8.85 88 PHE A C 1
ATOM 671 O O . PHE A 1 88 ? 4.998 12.088 3.757 1.00 10.69 88 PHE A O 1
ATOM 679 N N . GLN A 1 89 ? 6.654 13.467 3.151 1.00 10.21 89 GLN A N 1
ATOM 680 C CA . GLN A 1 89 ? 5.984 13.806 1.884 1.00 10.21 89 GLN A CA 1
ATOM 681 C C . GLN A 1 89 ? 5.765 12.525 1.091 1.00 9.72 89 GLN A C 1
ATOM 682 O O . GLN A 1 89 ? 4.693 12.336 0.516 1.00 12.47 89 GLN A O 1
ATOM 688 N N . ASP A 1 90 ? 6.766 11.663 1.052 1.00 9.63 90 ASP A N 1
ATOM 689 C CA . ASP A 1 90 ? 6.642 10.390 0.315 1.00 11.87 90 ASP A CA 1
ATOM 690 C C . ASP A 1 90 ? 5.538 9.479 0.915 1.00 10.04 90 ASP A C 1
ATOM 691 O O . ASP A 1 90 ? 4.725 8.901 0.187 1.00 12.12 90 ASP A O 1
ATOM 696 N N . ASN A 1 91 ? 5.559 9.279 2.255 1.00 9.12 91 ASN A N 1
ATOM 697 C CA A ASN A 1 91 ? 4.554 8.450 2.836 0.60 9.25 91 ASN A CA 1
ATOM 698 C CA B ASN A 1 91 ? 4.586 8.428 2.944 0.40 11.38 91 ASN A CA 1
ATOM 699 C C . ASN A 1 91 ? 3.146 9.001 2.773 1.00 9.30 91 ASN A C 1
ATOM 700 O O . ASN A 1 91 ? 2.183 8.280 2.633 1.00 10.72 91 ASN A O 1
ATOM 709 N N . ALA A 1 92 ? 3.009 10.338 2.790 1.00 10.37 92 ALA A N 1
ATOM 710 C CA . ALA A 1 92 ? 1.694 10.939 2.601 1.00 9.54 92 ALA A CA 1
ATOM 711 C C . ALA A 1 92 ? 1.177 10.678 1.173 1.00 9.84 92 ALA A C 1
ATOM 712 O O . ALA A 1 92 ? -0.005 10.398 0.991 1.00 9.90 92 ALA A O 1
ATOM 714 N N . ALA A 1 93 ? 2.091 10.778 0.210 1.00 9.39 93 ALA A N 1
ATOM 715 C CA . ALA A 1 93 ? 1.727 10.457 -1.187 1.00 9.81 93 ALA A CA 1
ATOM 716 C C . ALA A 1 93 ? 1.274 8.976 -1.255 1.00 9.84 93 ALA A C 1
ATOM 717 O O . ALA A 1 93 ? 0.285 8.601 -1.931 1.00 10.85 93 ALA A O 1
ATOM 719 N N . ALA A 1 94 ? 2.026 8.111 -0.572 1.00 9.93 94 ALA A N 1
ATOM 720 C CA . ALA A 1 94 ? 1.711 6.671 -0.572 1.00 10.36 94 ALA A CA 1
ATOM 721 C C . ALA A 1 94 ? 0.352 6.362 0.070 1.00 9.63 94 ALA A C 1
ATOM 722 O O . ALA A 1 94 ? -0.402 5.496 -0.384 1.00 11.32 94 ALA A O 1
ATOM 724 N N . LEU A 1 95 ? 0.019 7.112 1.117 1.00 9.62 95 LEU A N 1
ATOM 725 C CA . LEU A 1 95 ? -1.298 6.962 1.702 1.00 9.63 95 LEU A CA 1
ATOM 726 C C . LEU A 1 95 ? -2.416 7.398 0.772 1.00 8.00 95 LEU A C 1
ATOM 727 O O . LEU A 1 95 ? -3.485 6.780 0.688 1.00 9.17 95 LEU A O 1
ATOM 732 N N . ALA A 1 96 ? -2.164 8.518 0.084 1.00 8.91 96 ALA A N 1
ATOM 733 C CA . ALA A 1 96 ? -3.113 8.972 -0.933 1.00 8.85 96 ALA A CA 1
ATOM 734 C C . ALA A 1 96 ? -3.336 7.911 -2.032 1.00 9.02 96 ALA A C 1
ATOM 735 O O . ALA A 1 96 ? -4.472 7.720 -2.474 1.00 10.19 96 ALA A O 1
ATOM 737 N N . VAL A 1 97 ? -2.247 7.249 -2.472 1.00 8.80 97 VAL A N 1
ATOM 738 C CA . VAL A 1 97 ? -2.398 6.163 -3.463 1.00 9.22 97 VAL A CA 1
ATOM 739 C C . VAL A 1 97 ? -3.204 5.019 -2.837 1.00 9.52 97 VAL A C 1
ATOM 740 O O . VAL A 1 97 ? -4.144 4.519 -3.482 1.00 11.21 97 VAL A O 1
ATOM 744 N N . ALA A 1 98 ? -2.870 4.608 -1.596 1.00 9.11 98 ALA A N 1
ATOM 745 C CA . ALA A 1 98 ? -3.574 3.491 -0.995 1.00 10.62 98 ALA A CA 1
ATOM 746 C C . ALA A 1 98 ? -5.064 3.771 -0.847 1.00 9.38 98 ALA A C 1
ATOM 747 O O . ALA A 1 98 ? -5.923 2.913 -1.012 1.00 11.56 98 ALA A O 1
ATOM 749 N N . ALA A 1 99 ? -5.382 5.055 -0.575 1.00 8.91 99 ALA A N 1
ATOM 750 C CA . ALA A 1 99 ? -6.760 5.456 -0.432 1.00 10.53 99 ALA A CA 1
ATOM 751 C C . ALA A 1 99 ? -7.614 5.414 -1.702 1.00 10.87 99 ALA A C 1
ATOM 752 O O . ALA A 1 99 ? -8.830 5.491 -1.642 1.00 13.32 99 ALA A O 1
ATOM 754 N N . LYS A 1 100 ? -6.960 5.241 -2.845 1.00 10.51 100 LYS A N 1
ATOM 755 C CA . LYS A 1 100 ? -7.686 5.049 -4.085 1.00 11.36 100 LYS A CA 1
ATOM 756 C C . LYS A 1 100 ? -8.150 3.600 -4.315 1.00 13.18 100 LYS A C 1
ATOM 757 O O . LYS A 1 100 ? -8.795 3.355 -5.303 1.00 21.08 100 LYS A O 1
ATOM 763 N N . SER A 1 101 ? -7.860 2.695 -3.406 1.00 12.61 101 SER A N 1
ATOM 764 C CA A SER A 1 101 ? -8.280 1.307 -3.520 0.40 13.02 101 SER A CA 1
ATOM 765 C CA B SER A 1 101 ? -8.221 1.278 -3.478 0.60 12.44 101 SER A CA 1
ATOM 766 C C . SER A 1 101 ? -9.188 1.021 -2.314 1.00 11.86 101 SER A C 1
ATOM 767 O O . SER A 1 101 ? -9.319 1.845 -1.357 1.00 15.16 101 SER A O 1
ATOM 772 N N . SER A 1 102 ? -9.805 -0.140 -2.329 1.00 14.28 102 SER A N 1
ATOM 773 C CA . SER A 1 102 ? -10.604 -0.597 -1.207 1.00 14.31 102 SER A CA 1
ATOM 774 C C . SER A 1 102 ? -9.873 -1.621 -0.342 1.00 14.25 102 SER A C 1
ATOM 775 O O . SER A 1 102 ? -10.542 -2.341 0.403 1.00 21.16 102 SER A O 1
ATOM 778 N N . ASP A 1 103 ? -8.555 -1.765 -0.499 1.00 13.45 103 ASP A N 1
ATOM 779 C CA . ASP A 1 103 ? -7.752 -2.700 0.292 1.00 12.99 103 ASP A CA 1
ATOM 780 C C . ASP A 1 103 ? -7.553 -2.119 1.698 1.00 13.09 103 ASP A C 1
ATOM 781 O O . ASP A 1 103 ? -6.688 -1.266 1.886 1.00 13.30 103 ASP A O 1
ATOM 786 N N . GLN A 1 104 ? -8.430 -2.526 2.619 1.00 13.79 104 GLN A N 1
ATOM 787 C CA . GLN A 1 104 ? -8.466 -1.923 3.921 1.00 13.62 104 GLN A CA 1
ATOM 788 C C . GLN A 1 104 ? -7.182 -2.221 4.663 1.00 13.09 104 GLN A C 1
ATOM 789 O O . GLN A 1 104 ? -6.705 -1.392 5.443 1.00 14.10 104 GLN A O 1
ATOM 795 N N . ASN A 1 105 ? -6.610 -3.409 4.525 1.00 14.49 105 ASN A N 1
ATOM 796 C CA A ASN A 1 105 ? -5.400 -3.693 5.289 0.40 17.82 105 ASN A CA 1
ATOM 797 C CA B ASN A 1 105 ? -5.370 -3.779 5.233 0.60 17.28 105 ASN A CA 1
ATOM 798 C C . ASN A 1 105 ? -4.221 -2.854 4.804 1.00 12.59 105 ASN A C 1
ATOM 799 O O . ASN A 1 105 ? -3.415 -2.392 5.592 1.00 13.73 105 ASN A O 1
ATOM 808 N N . ASN A 1 106 ? -4.133 -2.643 3.494 1.00 11.17 106 ASN A N 1
ATOM 809 C CA . ASN A 1 106 ? -3.077 -1.797 2.951 1.00 9.83 106 ASN A CA 1
ATOM 810 C C . ASN A 1 106 ? -3.291 -0.331 3.425 1.00 10.20 106 ASN A C 1
ATOM 811 O O . ASN A 1 106 ? -2.339 0.355 3.805 1.00 11.13 106 ASN A O 1
ATOM 816 N N . ILE A 1 107 ? -4.536 0.146 3.389 1.00 10.63 107 ILE A N 1
ATOM 817 C CA . ILE A 1 107 ? -4.801 1.513 3.882 1.00 9.16 107 ILE A CA 1
ATOM 818 C C . ILE A 1 107 ? -4.432 1.657 5.359 1.00 9.89 107 ILE A C 1
ATOM 819 O O . ILE A 1 107 ? -3.805 2.686 5.725 1.00 11.71 107 ILE A O 1
ATOM 824 N N . LYS A 1 108 ? -4.822 0.698 6.230 1.00 10.65 108 LYS A N 1
ATOM 825 C CA . LYS A 1 108 ? -4.485 0.779 7.641 1.00 12.78 108 LYS A CA 1
ATOM 826 C C . LYS A 1 108 ? -2.980 0.855 7.831 1.00 10.08 108 LYS A C 1
ATOM 827 O O . LYS A 1 108 ? -2.486 1.674 8.637 1.00 11.56 108 LYS A O 1
ATOM 833 N N . GLN A 1 109 ? -2.230 0.024 7.111 1.00 11.32 109 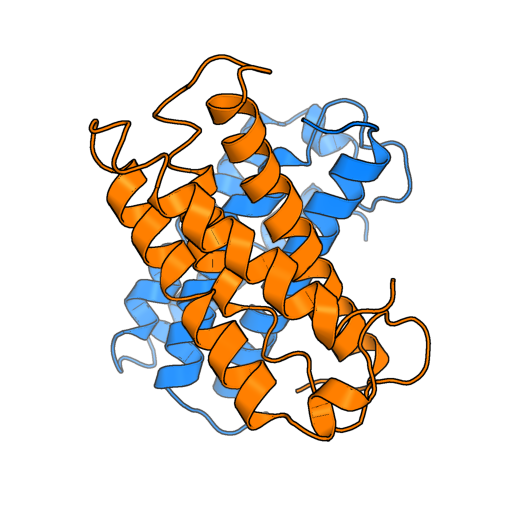GLN A N 1
ATOM 834 C CA . GLN A 1 109 ? -0.776 0.055 7.206 1.00 10.16 109 GLN A CA 1
ATOM 835 C C . GLN A 1 109 ? -0.161 1.375 6.655 1.00 9.74 109 GLN A C 1
ATOM 836 O O . GLN A 1 109 ? 0.792 1.905 7.272 1.00 10.98 109 GLN A O 1
ATOM 842 N N . ALA A 1 110 ? -0.680 1.882 5.545 1.00 9.10 110 ALA A N 1
ATOM 843 C CA . ALA A 1 110 ? -0.225 3.158 5.016 1.00 7.35 110 ALA A CA 1
ATOM 844 C C . ALA A 1 110 ? -0.469 4.291 6.035 1.00 9.07 110 ALA A C 1
ATOM 845 O O . ALA A 1 110 ? 0.365 5.199 6.187 1.00 11.66 110 ALA A O 1
ATOM 847 N N . PHE A 1 111 ? -1.625 4.220 6.680 1.00 9.18 111 PHE A N 1
ATOM 848 C CA . PHE A 1 111 ? -1.990 5.266 7.662 1.00 10.68 111 PHE A CA 1
ATOM 849 C C . PHE A 1 111 ? -1.009 5.166 8.823 1.00 10.37 111 PHE A C 1
ATOM 850 O O . PHE A 1 111 ? -0.485 6.189 9.283 1.00 11.65 111 PHE A O 1
ATOM 858 N N . ALA A 1 112 ? -0.728 3.953 9.323 1.00 10.35 112 ALA A N 1
ATOM 859 C CA . ALA A 1 112 ? 0.265 3.764 10.363 1.00 10.38 112 ALA A CA 1
ATOM 860 C C . ALA A 1 112 ? 1.653 4.213 9.963 1.00 10.43 112 ALA A C 1
ATOM 861 O O . ALA A 1 112 ? 2.363 4.800 10.754 1.00 11.91 112 ALA A O 1
ATOM 863 N N . ASN A 1 113 ? 2.036 3.988 8.716 1.00 10.19 113 ASN A N 1
ATOM 864 C CA . ASN A 1 113 ? 3.340 4.388 8.254 1.00 9.15 113 ASN A CA 1
ATOM 865 C C . ASN A 1 113 ? 3.436 5.944 8.341 1.00 10.63 113 ASN A C 1
ATOM 866 O O . ASN A 1 113 ? 4.481 6.499 8.720 1.00 13.40 113 ASN A O 1
ATOM 871 N N . THR A 1 114 ? 2.364 6.616 7.915 1.00 9.23 114 THR A N 1
ATOM 872 C CA . THR A 1 114 ? 2.374 8.089 7.955 1.00 9.63 114 THR A CA 1
ATOM 873 C C . THR A 1 114 ? 2.401 8.555 9.428 1.00 9.31 114 THR A C 1
ATOM 874 O O . THR A 1 114 ? 3.198 9.473 9.784 1.00 10.93 114 THR A O 1
ATOM 878 N N . GLY A 1 115 ? 1.592 7.961 10.310 1.00 9.21 115 GLY A N 1
ATOM 879 C CA . GLY A 1 115 ? 1.573 8.294 11.705 1.00 9.83 115 GLY A CA 1
ATOM 880 C C . GLY A 1 115 ? 2.922 8.158 12.341 1.00 11.11 115 GLY A C 1
ATOM 881 O O . GLY A 1 115 ? 3.318 8.999 13.188 1.00 11.75 115 GLY A O 1
ATOM 882 N N . LYS A 1 116 ? 3.637 7.096 12.009 1.00 12.84 116 LYS A N 1
ATOM 883 C CA . LYS A 1 116 ? 4.985 6.899 12.561 1.00 13.73 116 LYS A CA 1
ATOM 884 C C . LYS A 1 116 ? 5.924 8.001 12.204 1.00 14.44 116 LYS A C 1
ATOM 885 O O . LYS A 1 116 ? 6.798 8.343 13.031 1.00 15.84 116 LYS A O 1
ATOM 891 N N . SER A 1 117 ? 5.764 8.585 11.006 1.00 12.59 117 SER A N 1
ATOM 892 C CA A SER A 1 117 ? 6.646 9.673 10.652 0.60 12.33 117 SER A CA 1
ATOM 893 C CA B SER A 1 117 ? 6.538 9.741 10.476 0.40 9.81 117 SER A CA 1
ATOM 894 C C . SER A 1 117 ? 6.344 10.935 11.430 1.00 9.87 117 SER A C 1
ATOM 895 O O . SER A 1 117 ? 7.285 11.634 11.770 1.00 11.38 117 SER A O 1
ATOM 900 N N . CYS A 1 118 ? 5.074 11.195 11.707 1.00 9.54 118 CYS A N 1
ATOM 901 C CA . CYS A 1 118 ? 4.743 12.324 12.595 1.00 9.80 118 CYS A CA 1
ATOM 902 C C . CYS A 1 118 ? 5.440 12.171 13.924 1.00 10.38 118 CYS A C 1
ATOM 903 O O . CYS A 1 118 ? 6.165 13.073 14.378 1.00 10.96 118 CYS A O 1
ATOM 906 N N . LYS A 1 119 ? 5.232 11.004 14.527 1.00 11.16 119 LYS A N 1
ATOM 907 C CA . LYS A 1 119 ? 5.803 10.760 15.825 1.00 10.44 119 LYS A CA 1
ATOM 908 C C . LYS A 1 119 ? 7.309 10.773 15.814 1.00 11.37 119 LYS A C 1
ATOM 909 O O . LYS A 1 119 ? 7.959 11.323 16.721 1.00 12.40 119 LYS A O 1
ATOM 915 N N . GLY A 1 120 ? 7.910 10.139 14.818 1.00 11.58 120 GLY A N 1
ATOM 916 C CA . GLY A 1 120 ? 9.352 10.055 14.711 1.00 12.18 120 GLY A CA 1
ATOM 917 C C . GLY A 1 120 ? 10.012 11.418 14.639 1.00 10.50 120 GLY A C 1
ATOM 918 O O . GLY A 1 120 ? 11.118 11.597 15.126 1.00 12.62 120 GLY A O 1
ATOM 919 N N . CYS A 1 121 ? 9.390 12.347 13.889 1.00 9.54 121 CYS A N 1
ATOM 920 C CA . CYS A 1 121 ? 9.876 13.665 13.878 1.00 8.30 121 CYS A CA 1
ATOM 921 C C . CYS A 1 121 ? 9.665 14.437 15.134 1.00 8.79 121 CYS A C 1
ATOM 922 O O . CYS A 1 121 ? 10.609 15.083 15.656 1.00 12.50 121 CYS A O 1
ATOM 925 N N . HIS A 1 122 ? 8.453 14.373 15.666 1.00 9.10 122 HIS A N 1
ATOM 926 C CA . HIS A 1 122 ? 8.183 15.085 16.917 1.00 10.37 122 HIS A CA 1
ATOM 927 C C . HIS A 1 122 ? 9.097 14.624 18.061 1.00 9.25 122 HIS A C 1
ATOM 928 O O . HIS A 1 122 ? 9.563 15.459 18.860 1.00 11.45 122 HIS A O 1
ATOM 935 N N . ASP A 1 123 ? 9.380 13.328 18.087 1.00 11.02 123 ASP A N 1
ATOM 936 C CA . ASP A 1 123 ? 10.198 12.797 19.200 1.00 10.92 123 ASP A CA 1
ATOM 937 C C . ASP A 1 123 ? 11.547 13.458 19.235 1.00 11.45 123 ASP A C 1
ATOM 938 O O . ASP A 1 123 ? 12.086 13.735 20.316 1.00 16.35 123 ASP A O 1
ATOM 943 N N . VAL A 1 124 ? 12.104 13.775 18.060 1.00 11.14 124 VAL A N 1
ATOM 944 C CA . VAL A 1 124 ? 13.463 14.326 17.957 1.00 10.99 124 VAL A CA 1
ATOM 945 C C . VAL A 1 124 ? 13.475 15.866 17.945 1.00 10.98 124 VAL A C 1
ATOM 946 O O . VAL A 1 124 ? 14.410 16.458 18.503 1.00 15.45 124 VAL A O 1
ATOM 950 N N . TYR A 1 125 ? 12.488 16.494 17.262 1.00 9.84 125 TYR A N 1
ATOM 951 C CA . TYR A 1 125 ? 12.589 17.892 16.863 1.00 9.70 125 TYR A CA 1
ATOM 952 C C . TYR A 1 125 ? 11.533 18.811 17.409 1.00 10.99 125 TYR A C 1
ATOM 953 O O . TYR A 1 125 ? 11.600 20.027 17.118 1.00 12.22 125 TYR A O 1
ATOM 962 N N . LYS A 1 126 ? 10.606 18.337 18.222 1.00 11.59 126 LYS A N 1
ATOM 963 C CA . LYS A 1 126 ? 9.515 19.159 18.761 1.00 13.15 126 LYS A CA 1
ATOM 964 C C . LYS A 1 126 ? 9.533 19.040 20.241 1.00 11.93 126 LYS A C 1
ATOM 965 O O . LYS A 1 126 ? 9.754 17.996 20.831 1.00 14.63 126 LYS A O 1
ATOM 971 N N . LYS A 1 127 ? 9.273 20.158 20.916 1.00 13.48 127 LYS A N 1
ATOM 972 C CA . LYS A 1 127 ? 9.166 20.167 22.404 1.00 13.23 127 LYS A CA 1
ATOM 973 C C . LYS A 1 127 ? 8.071 19.227 22.833 1.00 16.38 127 LYS A C 1
ATOM 974 O O . LYS A 1 127 ? 7.068 19.041 22.148 1.00 20.96 127 LYS A O 1
ATOM 980 N N . ASP A 1 128 ? 8.261 18.606 23.994 1.00 18.42 128 ASP A N 1
ATOM 981 C CA . ASP A 1 128 ? 7.183 17.854 24.640 1.00 26.16 128 ASP A CA 1
ATOM 982 C C . ASP A 1 128 ? 6.029 18.733 25.111 1.00 42.99 128 ASP A C 1
ATOM 983 O O . ASP A 1 128 ? 4.916 18.210 25.207 1.00 61.17 128 ASP A O 1
ATOM 989 N N . ASN B 1 1 ? -17.392 18.641 11.875 1.00 38.37 1 ASN B N 1
ATOM 990 C CA . ASN B 1 1 ? -16.120 18.149 12.519 1.00 31.70 1 ASN B CA 1
ATOM 991 C C . ASN B 1 1 ? -15.430 19.047 13.486 1.00 27.25 1 ASN B C 1
ATOM 992 O O . ASN B 1 1 ? -14.435 18.673 14.108 1.00 37.28 1 ASN B O 1
ATOM 997 N N . PHE B 1 2 ? -15.942 20.253 13.597 1.00 19.32 2 PHE B N 1
ATOM 998 C CA . PHE B 1 2 ? -15.354 21.260 14.477 1.00 19.06 2 PHE B CA 1
ATOM 999 C C . PHE B 1 2 ? -16.027 21.218 15.864 1.00 20.34 2 PHE B C 1
ATOM 1000 O O . PHE B 1 2 ? -17.236 21.285 15.982 1.00 27.89 2 PHE B O 1
ATOM 1008 N N . GLU B 1 3 ? -15.206 21.111 16.889 1.00 20.88 3 GLU B N 1
ATOM 1009 C CA . GLU B 1 3 ? -15.699 21.009 18.259 1.00 25.11 3 GLU B CA 1
ATOM 1010 C C . GLU B 1 3 ? -16.361 22.348 18.665 1.00 24.59 3 GLU B C 1
ATOM 1011 O O . GLU B 1 3 ? -17.467 22.350 19.227 1.00 25.79 3 GLU B O 1
ATOM 1017 N N . GLU B 1 4 ? -15.721 23.476 18.330 1.00 20.95 4 GLU B N 1
ATOM 1018 C CA . GLU B 1 4 ? -16.260 24.768 18.614 1.00 19.44 4 GLU B CA 1
ATOM 1019 C C . GLU B 1 4 ? -16.098 25.662 17.420 1.00 18.20 4 GLU B C 1
ATOM 1020 O O . GLU B 1 4 ? -15.215 25.422 16.583 1.00 17.46 4 GLU B O 1
ATOM 1026 N N . PRO B 1 5 ? -16.906 26.751 17.340 1.00 17.58 5 PRO B N 1
ATOM 1027 C CA . PRO B 1 5 ? -16.780 27.637 16.157 1.00 17.46 5 PRO B CA 1
ATOM 1028 C C . PRO B 1 5 ? -15.379 28.177 15.971 1.00 14.60 5 PRO B C 1
ATOM 1029 O O . PRO B 1 5 ? -14.931 28.359 14.809 1.00 14.20 5 PRO B O 1
ATOM 1033 N N . ALA B 1 6 ? -14.690 28.453 17.070 1.00 14.19 6 ALA B N 1
ATOM 1034 C CA . ALA B 1 6 ? -13.338 29.011 16.978 1.00 15.52 6 ALA B CA 1
ATOM 1035 C C . ALA B 1 6 ? -12.404 28.117 16.178 1.00 15.04 6 ALA B C 1
ATOM 1036 O O . ALA B 1 6 ? -11.495 28.595 15.533 1.00 15.95 6 ALA B O 1
ATOM 1038 N N . ASP B 1 7 ? -12.624 26.799 16.228 1.00 13.66 7 ASP B N 1
ATOM 1039 C CA . ASP B 1 7 ? -11.760 25.909 15.531 1.00 12.78 7 ASP B CA 1
ATOM 1040 C C . ASP B 1 7 ? -12.051 25.946 14.026 1.00 13.27 7 ASP B C 1
ATOM 1041 O O . ASP B 1 7 ? -11.151 25.810 13.210 1.00 12.15 7 ASP B O 1
ATOM 1046 N N . ALA B 1 8 ? -13.314 26.150 13.681 1.00 10.83 8 ALA B N 1
ATOM 1047 C CA . ALA B 1 8 ? -13.687 26.290 12.239 1.00 10.56 8 ALA B CA 1
ATOM 1048 C C . ALA B 1 8 ? -13.097 27.613 11.673 1.00 10.57 8 ALA B C 1
ATOM 1049 O O . ALA B 1 8 ? -12.607 27.682 10.529 1.00 10.86 8 ALA B O 1
ATOM 1051 N N . ILE B 1 9 ? -13.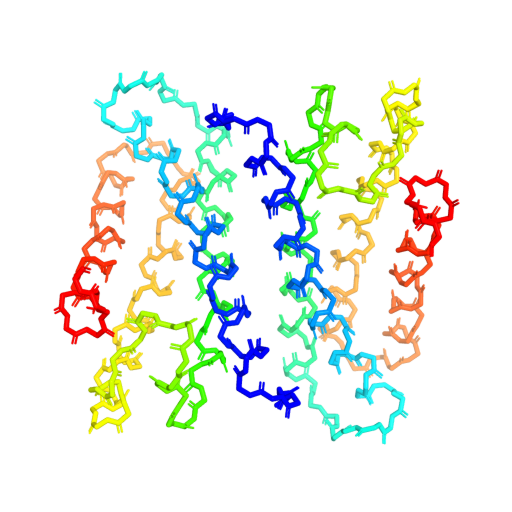147 28.675 12.500 1.00 10.68 9 ILE B N 1
ATOM 1052 C CA . ILE B 1 9 ? -12.567 29.953 12.122 1.00 9.82 9 ILE B CA 1
ATOM 1053 C C . ILE B 1 9 ? -11.066 29.865 11.947 1.00 12.29 9 ILE B C 1
ATOM 1054 O O . ILE B 1 9 ? -10.513 30.303 10.965 1.00 11.40 9 ILE B O 1
ATOM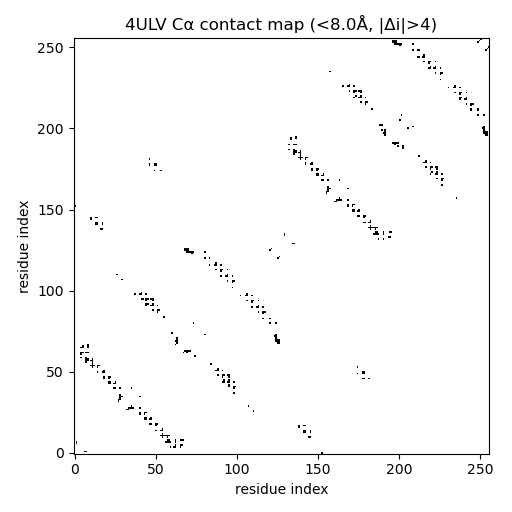 1059 N N . GLU B 1 10 ? -10.402 29.218 12.865 1.00 11.16 10 GLU B N 1
ATOM 1060 C CA . GLU B 1 10 ? -8.971 29.063 12.793 1.00 11.20 10 GLU B CA 1
ATOM 1061 C C . GLU B 1 10 ? -8.537 28.254 11.554 1.00 10.48 10 GLU B C 1
ATOM 1062 O O . GLU B 1 10 ? -7.542 28.583 10.883 1.00 11.34 10 GLU B O 1
ATOM 1068 N N . TYR B 1 11 ? -9.281 27.184 11.262 1.00 9.90 11 TYR B N 1
ATOM 1069 C CA . TYR B 1 11 ? -9.043 26.330 10.096 1.00 9.01 11 TYR B CA 1
ATOM 1070 C C . TYR B 1 11 ? -9.093 27.156 8.788 1.00 9.76 11 TYR B C 1
ATOM 1071 O O . TYR B 1 11 ? -8.178 27.124 7.992 1.00 9.67 11 TYR B O 1
ATOM 1080 N N . ARG B 1 12 ? -10.162 27.921 8.625 1.00 9.98 12 ARG B N 1
ATOM 1081 C CA . ARG B 1 12 ? -10.323 28.620 7.353 1.00 9.42 12 ARG B CA 1
ATOM 1082 C C . ARG B 1 12 ? -9.343 29.765 7.264 1.00 9.30 12 ARG B C 1
ATOM 1083 O O . ARG B 1 12 ? -8.801 30.068 6.199 1.00 9.77 12 ARG B O 1
ATOM 1091 N N . GLN B 1 13 ? -9.094 30.435 8.375 1.00 9.13 13 GLN B N 1
ATOM 1092 C CA . GLN B 1 13 ? -8.050 31.507 8.398 1.00 9.60 13 GLN B CA 1
ATOM 1093 C C . GLN B 1 13 ? -6.666 30.988 8.066 1.00 9.36 13 GLN B C 1
ATOM 1094 O O . GLN B 1 13 ? -5.928 31.603 7.293 1.00 10.90 13 GLN B O 1
ATOM 1100 N N . ALA B 1 14 ? -6.318 29.830 8.655 1.00 9.22 14 ALA B N 1
ATOM 1101 C CA . ALA B 1 14 ? -5.021 29.279 8.435 1.00 10.23 14 ALA B CA 1
ATOM 1102 C C . ALA B 1 14 ? -4.831 28.976 6.935 1.00 9.55 14 ALA B C 1
ATOM 1103 O O . ALA B 1 14 ? -3.784 29.270 6.310 1.00 10.24 14 ALA B O 1
ATOM 1105 N N . ALA B 1 15 ? -5.847 28.330 6.326 1.00 9.12 15 ALA B N 1
ATOM 1106 C CA . ALA B 1 15 ? -5.783 27.963 4.887 1.00 8.69 15 ALA B CA 1
ATOM 1107 C C . ALA B 1 15 ? -5.645 29.202 4.029 1.00 9.41 15 ALA B C 1
ATOM 1108 O O . ALA B 1 15 ? -4.847 29.249 3.108 1.00 9.87 15 ALA B O 1
ATOM 1110 N N . PHE B 1 16 ? -6.443 30.255 4.312 1.00 9.65 16 PHE B N 1
ATOM 1111 C CA . PHE B 1 16 ? -6.324 31.458 3.461 1.00 10.58 16 PHE B CA 1
ATOM 1112 C C . PHE B 1 16 ? -4.990 32.136 3.674 1.00 9.74 16 PHE B C 1
ATOM 1113 O O . PHE B 1 16 ? -4.462 32.707 2.727 1.00 11.20 16 PHE B O 1
ATOM 1121 N N . GLY B 1 17 ? -4.427 32.121 4.894 1.00 10.04 17 GLY B N 1
ATOM 1122 C CA . GLY B 1 17 ? -3.087 32.681 5.001 1.00 11.57 17 GLY B CA 1
ATOM 1123 C C . GLY B 1 17 ? -2.042 31.982 4.169 1.00 9.56 17 GLY B C 1
ATOM 1124 O O . GLY B 1 17 ? -1.164 32.571 3.556 1.00 10.34 17 GLY B O 1
ATOM 1125 N N . LEU B 1 18 ? -2.147 30.658 4.149 1.00 9.18 18 LEU B N 1
ATOM 1126 C CA . LEU B 1 18 ? -1.262 29.871 3.298 1.00 7.75 18 LEU B CA 1
ATOM 1127 C C . LEU B 1 18 ? -1.477 30.171 1.799 1.00 8.32 18 LEU B C 1
ATOM 1128 O O . LEU B 1 18 ? -0.507 30.288 1.017 1.00 9.83 18 LEU B O 1
ATOM 1133 N N . ILE B 1 19 ? -2.753 30.269 1.446 1.00 8.53 19 ILE B N 1
ATOM 1134 C CA . ILE B 1 19 ? -3.095 30.617 0.035 1.00 9.13 19 ILE B CA 1
ATOM 1135 C C . ILE B 1 19 ? -2.467 31.960 -0.341 1.00 9.24 19 ILE B C 1
ATOM 1136 O O . ILE B 1 19 ? -1.847 32.081 -1.390 1.00 10.48 19 ILE B O 1
ATOM 1141 N N . ALA B 1 20 ? -2.589 32.950 0.553 1.00 9.63 20 ALA B N 1
ATOM 1142 C CA . ALA B 1 20 ? -2.115 34.322 0.246 1.00 10.80 20 ALA B CA 1
ATOM 1143 C C . ALA B 1 20 ? -0.608 34.344 0.088 1.00 9.95 20 ALA B C 1
ATOM 1144 O O . ALA B 1 20 ? -0.054 35.023 -0.785 1.00 10.79 20 ALA B O 1
ATOM 1146 N N . TYR B 1 21 ? 0.091 33.586 0.922 1.00 9.59 21 TYR B N 1
ATOM 1147 C CA . TYR B 1 21 ? 1.539 33.587 0.856 1.00 9.94 21 TYR B CA 1
ATOM 1148 C C . TYR B 1 21 ? 2.019 33.013 -0.491 1.00 9.47 21 TYR B C 1
ATOM 1149 O O . TYR B 1 21 ? 2.891 33.575 -1.188 1.00 10.50 21 TYR B O 1
ATOM 1158 N N . ASN B 1 22 ? 1.445 31.876 -0.887 1.00 9.25 22 ASN B N 1
ATOM 1159 C CA . ASN B 1 22 ? 1.814 31.226 -2.112 1.00 7.68 22 ASN B CA 1
ATOM 1160 C C . ASN B 1 22 ? 1.338 32.035 -3.332 1.00 8.96 22 ASN B C 1
ATOM 1161 O O . ASN B 1 22 ? 2.082 32.177 -4.336 1.00 10.52 22 ASN B O 1
ATOM 1166 N N . PHE B 1 23 ? 0.123 32.526 -3.274 1.00 9.82 23 PHE B N 1
ATOM 1167 C CA . PHE B 1 23 ? -0.409 33.350 -4.379 1.00 10.80 23 PHE B CA 1
ATOM 1168 C C . PHE B 1 23 ? 0.413 34.635 -4.532 1.00 9.56 23 PHE B C 1
ATOM 1169 O O . PHE B 1 23 ? 0.679 35.056 -5.682 1.00 11.39 23 PHE B O 1
ATOM 1177 N N . GLY B 1 24 ? 0.800 35.232 -3.428 1.00 10.58 24 GLY B N 1
ATOM 1178 C CA . GLY B 1 24 ? 1.585 36.452 -3.472 1.00 12.18 24 GLY B CA 1
ATOM 1179 C C . GLY B 1 24 ? 2.939 36.262 -4.115 1.00 10.72 24 GLY B C 1
ATOM 1180 O O . GLY B 1 24 ? 3.429 37.156 -4.777 1.00 12.10 24 GLY B O 1
ATOM 1181 N N . ASP B 1 25 ? 3.534 35.073 -3.965 1.00 10.86 25 ASP B N 1
ATOM 1182 C CA . ASP B 1 25 ? 4.813 34.847 -4.583 1.00 9.98 25 ASP B CA 1
ATOM 1183 C C . ASP B 1 25 ? 4.687 34.752 -6.124 1.00 10.45 25 ASP B C 1
ATOM 1184 O O . ASP B 1 25 ? 5.553 35.297 -6.852 1.00 12.27 25 ASP B O 1
ATOM 1189 N N . MET B 1 26 ? 3.595 34.157 -6.612 1.00 10.45 26 MET B N 1
ATOM 1190 C CA . MET B 1 26 ? 3.334 34.185 -8.037 1.00 9.10 26 MET B CA 1
ATOM 1191 C C . MET B 1 26 ? 3.153 35.642 -8.501 1.00 10.38 26 MET B C 1
ATOM 1192 O O . MET B 1 26 ? 3.648 36.042 -9.568 1.00 12.02 26 MET B O 1
ATOM 1197 N N . GLY B 1 27 ? 2.378 36.391 -7.711 1.00 9.70 27 GLY B N 1
ATOM 1198 C CA . GLY B 1 27 ? 2.190 37.818 -8.002 1.00 11.44 27 GLY B CA 1
ATOM 1199 C C . GLY B 1 27 ? 3.487 38.580 -8.134 1.00 11.80 27 GLY B C 1
ATOM 1200 O O . GLY B 1 27 ? 3.654 39.416 -9.043 1.00 13.43 27 GLY B O 1
ATOM 1201 N N . ALA B 1 28 ? 4.409 38.347 -7.253 1.00 12.08 28 ALA B N 1
ATOM 1202 C CA . ALA B 1 28 ? 5.690 39.021 -7.238 1.00 12.88 28 ALA B CA 1
ATOM 1203 C C . ALA B 1 28 ? 6.421 38.737 -8.509 1.00 12.34 28 ALA B C 1
ATOM 1204 O O . ALA B 1 28 ? 7.081 39.654 -9.071 1.00 15.24 28 ALA B O 1
ATOM 1206 N N . MET B 1 29 ? 6.358 37.463 -8.941 1.00 12.78 29 MET B N 1
ATOM 1207 C CA . MET B 1 29 ? 7.060 37.099 -10.193 1.00 12.97 29 MET B CA 1
ATOM 1208 C C . MET B 1 29 ? 6.388 37.802 -11.378 1.00 14.91 29 MET B C 1
ATOM 1209 O O . MET B 1 29 ? 7.066 38.332 -12.258 1.00 22.80 29 MET B O 1
ATOM 1214 N N . LEU B 1 30 ? 5.063 37.844 -11.416 1.00 12.82 30 LEU B N 1
ATOM 1215 C CA . LEU B 1 30 ? 4.412 38.453 -12.607 1.00 14.68 30 LEU B CA 1
ATOM 1216 C C . LEU B 1 30 ? 4.437 39.984 -12.632 1.00 16.33 30 LEU B C 1
ATOM 1217 O O . LEU B 1 30 ? 4.391 40.549 -13.694 1.00 17.98 30 LEU B O 1
ATOM 1222 N N . LYS B 1 31 ? 4.549 40.605 -11.461 1.00 16.58 31 LYS B N 1
ATOM 1223 C CA . LYS B 1 31 ? 4.536 42.091 -11.290 1.00 20.96 31 LYS B CA 1
ATOM 1224 C C . LYS B 1 31 ? 5.931 42.635 -11.566 1.00 20.03 31 LYS B C 1
ATOM 1225 O O . LYS B 1 31 ? 6.089 43.838 -11.755 1.00 25.69 31 LYS B O 1
ATOM 1231 N N . GLY B 1 32 ? 6.930 41.740 -11.528 1.00 20.27 32 GLY B N 1
ATOM 1232 C CA . GLY B 1 32 ? 8.336 42.075 -11.671 1.00 21.83 32 GLY B CA 1
ATOM 1233 C C . GLY B 1 32 ? 9.104 42.456 -10.438 1.00 16.80 32 GLY B C 1
ATOM 1234 O O . GLY B 1 32 ? 10.246 42.945 -10.539 1.00 19.05 32 GLY B O 1
ATOM 1235 N N . LYS B 1 33 ? 8.529 42.155 -9.277 1.00 14.35 33 LYS B N 1
ATOM 1236 C CA . LYS B 1 33 ? 9.255 42.375 -8.010 1.00 18.47 33 LYS B CA 1
ATOM 1237 C C . LYS B 1 33 ? 10.420 41.371 -7.912 1.00 16.75 33 LYS B C 1
ATOM 1238 O O . LYS B 1 33 ? 11.477 41.712 -7.381 1.00 22.59 33 LYS B O 1
ATOM 1244 N N . LYS B 1 34 ? 10.253 40.178 -8.480 1.00 18.00 34 LYS B N 1
ATOM 1245 C CA . LYS B 1 34 ? 11.369 39.184 -8.566 1.00 17.66 34 LYS B CA 1
ATOM 1246 C C . LYS B 1 34 ? 11.269 38.481 -9.916 1.00 18.84 34 LYS B C 1
ATOM 1247 O O . LYS B 1 34 ? 10.197 38.505 -10.523 1.00 18.06 34 LYS B O 1
ATOM 1253 N N . PRO B 1 35 ? 12.397 37.949 -10.441 1.00 17.41 35 PRO B N 1
ATOM 1254 C CA . PRO B 1 35 ? 12.326 37.331 -11.788 1.00 19.58 35 PRO B CA 1
ATOM 1255 C C . PRO B 1 35 ? 11.405 36.113 -11.787 1.00 13.34 35 PRO B C 1
ATOM 1256 O O . PRO B 1 35 ? 11.309 35.378 -10.802 1.00 17.92 35 PRO B O 1
ATOM 1260 N N . PHE B 1 36 ? 10.771 35.882 -12.925 1.00 17.27 36 PHE B N 1
ATOM 1261 C CA . PHE B 1 36 ? 10.001 34.720 -13.079 1.00 15.73 36 PHE B CA 1
ATOM 1262 C C . PHE B 1 36 ? 10.916 33.484 -13.051 1.00 17.47 36 PHE B C 1
ATOM 1263 O O . PHE B 1 36 ? 11.930 33.422 -13.785 1.00 19.52 36 PHE B O 1
ATOM 1271 N N . ASP B 1 37 ? 10.538 32.515 -12.203 1.00 15.53 37 ASP B N 1
ATOM 1272 C CA . ASP B 1 37 ? 11.282 31.251 -12.018 1.00 17.77 37 ASP B CA 1
ATOM 1273 C C . ASP B 1 37 ? 10.234 30.171 -12.226 1.00 13.65 37 ASP B C 1
ATOM 1274 O O . ASP B 1 37 ? 9.329 30.040 -11.411 1.00 15.74 37 ASP B O 1
ATOM 1279 N N . ALA B 1 38 ? 10.304 29.431 -13.334 1.00 14.40 38 ALA B N 1
ATOM 1280 C CA . ALA B 1 38 ? 9.237 28.555 -13.727 1.00 13.15 38 ALA B CA 1
ATOM 1281 C C . ALA B 1 38 ? 9.045 27.423 -12.683 1.00 12.18 38 ALA B C 1
ATOM 1282 O O . ALA B 1 38 ? 7.924 26.966 -12.468 1.00 12.45 38 ALA B O 1
ATOM 1284 N N . ALA B 1 39 ? 10.163 26.945 -12.164 1.00 10.26 39 ALA B N 1
ATOM 1285 C CA . ALA B 1 39 ? 10.138 25.837 -11.175 1.00 9.91 39 ALA B CA 1
ATOM 1286 C C . ALA B 1 39 ? 9.445 26.205 -9.843 1.00 10.21 39 ALA B C 1
ATOM 1287 O O . ALA B 1 39 ? 8.583 25.514 -9.362 1.00 10.53 39 ALA B O 1
ATOM 1289 N N . VAL B 1 40 ? 9.783 27.389 -9.312 1.00 10.25 40 VAL B N 1
ATOM 1290 C CA . VAL B 1 40 ? 9.156 27.857 -8.124 1.00 12.01 40 VAL B CA 1
ATOM 1291 C C . VAL B 1 40 ? 7.686 28.232 -8.397 1.00 10.39 40 VAL B C 1
ATOM 1292 O O . VAL B 1 40 ? 6.773 27.921 -7.640 1.00 9.89 40 VAL B O 1
ATOM 1296 N N . PHE B 1 41 ? 7.474 28.865 -9.543 1.00 10.59 41 PHE B N 1
ATOM 1297 C CA . PHE B 1 41 ? 6.118 29.282 -9.919 1.00 10.36 41 PHE B CA 1
ATOM 1298 C C . PHE B 1 41 ? 5.161 28.070 -9.950 1.00 9.85 41 PHE B C 1
ATOM 1299 O O . PHE B 1 41 ? 4.023 28.122 -9.459 1.00 9.75 41 PHE B O 1
ATOM 1307 N N . SER B 1 42 ? 5.651 26.972 -10.535 1.00 8.93 42 SER B N 1
ATOM 1308 C CA A SER B 1 42 ? 4.776 25.819 -10.599 0.60 9.49 42 SER B CA 1
ATOM 1309 C CA B SER B 1 42 ? 4.903 25.708 -10.609 0.40 9.21 42 SER B CA 1
ATOM 1310 C C . SER B 1 42 ? 4.505 25.196 -9.231 1.00 9.14 42 SER B C 1
ATOM 1311 O O . SER B 1 42 ? 3.369 24.818 -8.988 1.00 9.38 42 SER B O 1
ATOM 1316 N N . THR B 1 43 ? 5.500 25.201 -8.348 1.00 7.72 43 THR B N 1
ATOM 1317 C CA . THR B 1 43 ? 5.248 24.767 -6.953 1.00 9.23 43 THR B CA 1
ATOM 1318 C C . THR B 1 43 ? 4.182 25.669 -6.284 1.00 8.80 43 THR B C 1
ATOM 1319 O O . THR B 1 43 ? 3.252 25.165 -5.659 1.00 9.99 43 THR B O 1
ATOM 1323 N N . ARG B 1 44 ? 4.312 27.006 -6.463 1.00 8.32 44 ARG B N 1
ATOM 1324 C CA . ARG B 1 44 ? 3.322 27.904 -5.885 1.00 9.96 44 ARG B CA 1
ATOM 1325 C C . ARG B 1 44 ? 1.930 27.688 -6.425 1.00 9.11 44 ARG B C 1
ATOM 1326 O O . ARG B 1 44 ? 0.966 27.695 -5.697 1.00 9.86 44 ARG B O 1
ATOM 1334 N N . ALA B 1 45 ? 1.842 27.510 -7.760 1.00 9.12 45 ALA B N 1
ATOM 1335 C CA . ALA B 1 45 ? 0.538 27.250 -8.374 1.00 9.03 45 ALA B CA 1
ATOM 1336 C C . ALA B 1 45 ? -0.102 25.924 -7.902 1.00 8.64 45 ALA B C 1
ATOM 1337 O O . ALA B 1 45 ? -1.283 25.845 -7.625 1.00 9.45 45 ALA B O 1
ATOM 1339 N N . ASP B 1 46 ? 0.730 24.922 -7.839 1.00 9.07 46 ASP B N 1
ATOM 1340 C CA . ASP B 1 46 ? 0.262 23.619 -7.285 1.00 9.84 46 ASP B CA 1
ATOM 1341 C C . ASP B 1 46 ? -0.211 23.778 -5.837 1.00 9.13 46 ASP B C 1
ATOM 1342 O O . ASP B 1 46 ? -1.276 23.249 -5.471 1.00 11.03 46 ASP B O 1
ATOM 1347 N N . ASN B 1 47 ? 0.544 24.537 -5.040 1.00 8.81 47 ASN B N 1
ATOM 1348 C CA . ASN B 1 47 ? 0.144 24.780 -3.664 1.00 9.80 47 ASN B CA 1
ATOM 1349 C C . ASN B 1 47 ? -1.201 25.497 -3.621 1.00 8.83 47 ASN B C 1
ATOM 1350 O O . ASN B 1 47 ? -2.092 25.148 -2.826 1.00 9.73 47 ASN B O 1
ATOM 1355 N N . VAL B 1 48 ? -1.362 26.593 -4.405 1.00 8.78 48 VAL B N 1
ATOM 1356 C CA . VAL B 1 48 ? -2.618 27.297 -4.362 1.00 9.70 48 VAL B CA 1
ATOM 1357 C C . VAL B 1 48 ? -3.798 26.410 -4.795 1.00 8.21 48 VAL B C 1
ATOM 1358 O O . VAL B 1 48 ? -4.839 26.444 -4.189 1.00 9.39 48 VAL B O 1
ATOM 1362 N N . ALA B 1 49 ? -3.613 25.586 -5.809 1.00 8.73 49 ALA B N 1
ATOM 1363 C CA . ALA B 1 49 ? -4.689 24.730 -6.299 1.00 9.35 49 ALA B CA 1
ATOM 1364 C C . ALA B 1 49 ? -5.089 23.739 -5.188 1.00 8.53 49 ALA B C 1
ATOM 1365 O O . ALA B 1 49 ? -6.275 23.560 -4.952 1.00 10.28 49 ALA B O 1
ATOM 1367 N N . ALA B 1 50 ? -4.097 23.159 -4.493 1.00 8.33 50 ALA B N 1
ATOM 1368 C CA . ALA B 1 50 ? -4.417 22.185 -3.441 1.00 8.85 50 ALA B CA 1
ATOM 1369 C C . ALA B 1 50 ? -5.027 22.882 -2.217 1.00 8.78 50 ALA B C 1
ATOM 1370 O O . ALA B 1 50 ? -6.030 22.422 -1.636 1.00 10.41 50 ALA B O 1
ATOM 1372 N N . LEU B 1 51 ? -4.478 24.048 -1.862 1.00 9.01 51 LEU B N 1
ATOM 1373 C CA . LEU B 1 51 ? -4.990 24.742 -0.728 1.00 9.57 51 LEU B CA 1
ATOM 1374 C C . LEU B 1 51 ? -6.394 25.273 -0.920 1.00 9.27 51 LEU B C 1
ATOM 1375 O O . LEU B 1 51 ? -7.189 25.437 0.014 1.00 10.31 51 LEU B O 1
ATOM 1380 N N . SER B 1 52 ? -6.681 25.597 -2.209 1.00 9.07 52 SER B N 1
ATOM 1381 C CA . SER B 1 52 ? -8.035 26.128 -2.495 1.00 10.73 52 SER B CA 1
ATOM 1382 C C . SER B 1 52 ? -9.165 25.152 -2.090 1.00 10.65 52 SER B C 1
ATOM 1383 O O . SER B 1 52 ? -10.311 25.536 -1.948 1.00 13.30 52 SER B O 1
ATOM 1386 N N . LYS B 1 53 ? -8.826 23.853 -1.967 1.00 9.45 53 LYS B N 1
ATOM 1387 C CA . LYS B 1 53 ? -9.817 22.831 -1.693 1.00 10.80 53 LYS B CA 1
ATOM 1388 C C . LYS B 1 53 ? -10.172 22.810 -0.181 1.00 11.33 53 LYS B C 1
ATOM 1389 O O . LYS B 1 53 ? -11.060 22.078 0.235 1.00 11.37 53 LYS B O 1
ATOM 1395 N N . ILE B 1 54 ? -9.368 23.547 0.606 1.00 9.72 54 ILE B N 1
ATOM 1396 C CA . ILE B 1 54 ? -9.413 23.455 2.094 1.00 10.08 54 ILE B CA 1
ATOM 1397 C C . ILE B 1 54 ? -10.466 24.364 2.772 1.00 8.87 54 ILE B C 1
ATOM 1398 O O . ILE B 1 54 ? -11.236 23.904 3.583 1.00 10.07 54 ILE B O 1
ATOM 1403 N N . PRO B 1 55 ? -10.479 25.708 2.540 1.00 9.05 55 PRO B N 1
ATOM 1404 C CA . PRO B 1 55 ? -11.180 26.537 3.543 1.00 9.37 55 PRO B CA 1
ATOM 1405 C C . PRO B 1 55 ? -12.680 26.445 3.545 1.00 9.05 55 PRO B C 1
ATOM 1406 O O . PRO B 1 55 ? -13.293 26.782 4.571 1.00 10.72 55 PRO B O 1
ATOM 1410 N N . HIS B 1 56 ? -13.308 25.977 2.469 1.00 8.95 56 HIS B N 1
ATOM 1411 C CA A HIS B 1 56 ? -14.773 26.011 2.429 0.40 10.45 56 HIS B CA 1
ATOM 1412 C CA B HIS B 1 56 ? -14.770 25.986 2.411 0.60 9.99 56 HIS B CA 1
ATOM 1413 C C . HIS B 1 56 ? -15.380 25.293 3.615 1.00 10.15 56 HIS B C 1
ATOM 1414 O O . HIS B 1 56 ? -16.422 25.692 4.122 1.00 10.02 56 HIS B O 1
ATOM 1427 N N . GLU B 1 57 ? -14.748 24.171 4.001 1.00 9.90 57 GLU B N 1
ATOM 1428 C CA . GLU B 1 57 ? -15.284 23.343 5.083 1.00 9.34 57 GLU B CA 1
ATOM 1429 C C . GLU B 1 57 ? -15.447 24.116 6.382 1.00 9.85 57 GLU B C 1
ATOM 1430 O O . GLU B 1 57 ? -16.253 23.766 7.263 1.00 11.61 57 GLU B O 1
ATOM 1436 N N . GLY B 1 58 ? -14.647 25.141 6.591 1.00 9.64 58 GLY B N 1
ATOM 1437 C CA . GLY B 1 58 ? -14.693 25.910 7.837 1.00 10.16 58 GLY B CA 1
ATOM 1438 C C . GLY B 1 58 ? -15.871 26.886 7.966 1.00 9.77 58 GLY B C 1
ATOM 1439 O O . GLY B 1 58 ? -16.087 27.401 9.044 1.00 10.79 58 GLY B O 1
ATOM 1440 N N . PHE B 1 59 ? -16.623 27.117 6.896 1.00 10.96 59 PHE B N 1
ATOM 1441 C CA . PHE B 1 59 ? -17.727 28.106 6.942 1.00 11.69 59 PHE B CA 1
ATOM 1442 C C . PHE B 1 59 ? -19.031 27.471 7.414 1.00 11.81 59 PHE B C 1
ATOM 1443 O O . PHE B 1 59 ? -20.074 27.430 6.694 1.00 13.14 59 PHE B O 1
ATOM 1451 N N . ILE B 1 60 ? -18.971 27.035 8.674 1.00 12.35 60 ILE B N 1
ATOM 1452 C CA . ILE B 1 60 ? -20.072 26.339 9.319 1.00 13.98 60 ILE B CA 1
ATOM 1453 C C . ILE B 1 60 ? -21.159 27.330 9.689 1.00 12.69 60 ILE B C 1
ATOM 1454 O O . ILE B 1 60 ? -20.865 28.512 9.928 1.00 13.45 60 ILE B O 1
ATOM 1459 N N . ALA B 1 61 ? -22.397 26.876 9.721 1.00 14.81 61 ALA B N 1
ATOM 1460 C CA . ALA B 1 61 ? -23.565 27.761 9.898 1.00 19.11 61 ALA B CA 1
ATOM 1461 C C . ALA B 1 61 ? -23.406 28.720 11.041 1.00 26.15 61 ALA B C 1
ATOM 1462 O O . ALA B 1 61 ? -23.084 28.314 12.152 1.00 31.47 61 ALA B O 1
ATOM 1464 N N . GLY B 1 62 ? -23.563 30.024 10.711 1.00 28.45 62 GLY B N 1
ATOM 1465 C CA . GLY B 1 62 ? -23.699 31.059 11.715 1.00 33.53 62 GLY B CA 1
ATOM 1466 C C . GLY B 1 62 ? -22.401 31.465 12.404 1.00 30.40 62 GLY B C 1
ATOM 1467 O O . GLY B 1 62 ? -22.456 32.314 13.284 1.00 37.15 62 GLY B O 1
ATOM 1468 N N . SER B 1 63 ? -21.233 30.953 11.963 1.00 30.71 63 SER B N 1
ATOM 1469 C CA . SER B 1 63 ? -19.928 31.181 12.645 1.00 26.16 63 SER B CA 1
ATOM 1470 C C . SER B 1 63 ? -19.357 32.590 12.327 1.00 21.68 63 SER B C 1
ATOM 1471 O O . SER B 1 63 ? -18.166 32.752 11.902 1.00 18.59 63 SER B O 1
ATOM 1474 N N . ASP B 1 64 ? -20.231 33.578 12.446 1.00 20.12 64 ASP B N 1
ATOM 1475 C CA . ASP B 1 64 ? -19.877 34.935 12.187 1.00 19.58 64 ASP B CA 1
ATOM 1476 C C . ASP B 1 64 ? -19.553 35.686 13.453 1.00 17.19 64 ASP B C 1
ATOM 1477 O O . ASP B 1 64 ? -19.285 36.852 13.368 1.00 19.84 64 ASP B O 1
ATOM 1482 N N . LYS B 1 65 ? -19.581 34.989 14.617 1.00 18.67 65 LYS B N 1
ATOM 1483 C CA . LYS B 1 65 ? -19.300 35.617 15.904 1.00 20.09 65 LYS B CA 1
ATOM 1484 C C . LYS B 1 65 ? -17.822 35.458 16.262 1.00 17.33 65 LYS B C 1
ATOM 1485 O O . LYS B 1 65 ? -17.142 34.526 15.845 1.00 24.58 65 LYS B O 1
ATOM 1491 N N . GLY B 1 66 ? -17.346 36.381 17.103 1.00 20.73 66 GLY B N 1
ATOM 1492 C CA . GLY B 1 66 ? -15.979 36.334 17.598 1.00 24.28 66 GLY B CA 1
ATOM 1493 C C . GLY B 1 66 ? -14.939 36.800 16.585 1.00 18.66 66 GLY B C 1
ATOM 1494 O O . GLY B 1 66 ? -15.221 37.643 15.737 1.00 22.08 66 GLY B O 1
ATOM 1495 N N . ASP B 1 67 ? -13.739 36.234 16.688 1.00 17.26 67 ASP B N 1
ATOM 1496 C CA . ASP B 1 67 ? -12.573 36.771 16.018 1.00 15.46 67 ASP B CA 1
ATOM 1497 C C . ASP B 1 67 ? -12.512 36.188 14.585 1.00 13.00 67 ASP B C 1
ATOM 1498 O O . ASP B 1 67 ? -11.722 35.299 14.265 1.00 17.19 67 ASP B O 1
ATOM 1503 N N . THR B 1 68 ? -13.370 36.750 13.723 1.00 12.24 68 THR B N 1
ATOM 1504 C CA . THR B 1 68 ? -13.515 36.337 12.326 1.00 9.51 68 THR B CA 1
ATOM 1505 C C . THR B 1 68 ? -13.782 37.592 11.555 1.00 11.37 68 THR B C 1
ATOM 1506 O O . THR B 1 68 ? -14.448 38.530 12.019 1.00 12.80 68 THR B O 1
ATOM 1510 N N . GLU B 1 69 ? -13.293 37.559 10.329 1.00 12.51 69 GLU B N 1
ATOM 1511 C CA . GLU B 1 69 ? -13.631 38.569 9.320 1.00 12.43 69 GLU B CA 1
ATOM 1512 C C . GLU B 1 69 ? -14.751 38.128 8.386 1.00 11.07 69 GLU B C 1
ATOM 1513 O O . GLU B 1 69 ? -15.059 38.836 7.442 1.00 11.82 69 GLU B O 1
ATOM 1519 N N . ALA B 1 70 ? -15.324 36.953 8.596 1.00 10.95 70 ALA B N 1
ATOM 1520 C CA . ALA B 1 70 ? -16.466 36.509 7.797 1.00 12.65 70 ALA B CA 1
ATOM 1521 C C . ALA B 1 70 ? -17.701 37.302 8.147 1.00 12.45 70 ALA B C 1
ATOM 1522 O O . ALA B 1 70 ? -17.946 37.549 9.329 1.00 17.45 70 ALA B O 1
ATOM 1524 N N . LEU B 1 71 ? -18.428 37.703 7.114 1.00 10.96 71 LEU B N 1
ATOM 1525 C CA . LEU B 1 71 ? -19.715 38.396 7.304 1.00 13.36 71 LEU B CA 1
ATOM 1526 C C . LEU B 1 71 ? -20.901 37.452 7.444 1.00 11.96 71 LEU B C 1
ATOM 1527 O O . LEU B 1 71 ? -20.909 36.369 6.786 1.00 12.07 71 LEU B O 1
ATOM 1532 N N . ALA B 1 72 ? -21.935 37.866 8.163 1.00 14.75 72 ALA B N 1
ATOM 1533 C CA . ALA B 1 72 ? -23.210 37.150 8.278 1.00 14.17 72 ALA B CA 1
ATOM 1534 C C . ALA B 1 72 ? -23.805 36.887 6.898 1.00 11.81 72 ALA B C 1
ATOM 1535 O O . ALA B 1 72 ? -24.495 35.866 6.676 1.00 14.42 72 ALA B O 1
ATOM 1537 N N . LYS B 1 73 ? -23.515 37.800 5.949 1.00 11.98 73 LYS B N 1
ATOM 1538 C CA . LYS B 1 73 ? -24.018 37.663 4.579 1.00 11.65 73 LYS B CA 1
ATOM 1539 C C . LYS B 1 73 ? -23.704 36.308 3.955 1.00 10.55 73 LYS B C 1
ATOM 1540 O O . LYS B 1 73 ? -24.484 35.825 3.149 1.00 12.69 73 LYS B O 1
ATOM 1546 N N . ILE B 1 74 ? -22.564 35.715 4.322 1.00 10.41 74 ILE B N 1
ATOM 1547 C CA . ILE B 1 74 ? -22.204 34.383 3.812 1.00 11.51 74 ILE B CA 1
ATOM 1548 C C . ILE B 1 74 ? -23.380 33.449 3.961 1.00 10.92 74 ILE B C 1
ATOM 1549 O O . ILE B 1 74 ? -23.645 32.660 3.022 1.00 10.93 74 ILE B O 1
ATOM 1554 N N . TRP B 1 75 ? -23.986 33.422 5.155 1.00 13.42 75 TRP B N 1
ATOM 1555 C CA . TRP B 1 75 ? -25.011 32.390 5.465 1.00 12.37 75 TRP B CA 1
ATOM 1556 C C . TRP B 1 75 ? -26.419 32.859 5.019 1.00 11.67 75 TRP B C 1
ATOM 1557 O O . TRP B 1 75 ? -27.327 32.043 4.927 1.00 17.16 75 TRP B O 1
ATOM 1568 N N . GLN B 1 76 ? -26.550 34.146 4.692 1.00 12.20 76 GLN B N 1
ATOM 1569 C CA . GLN B 1 76 ? -27.786 34.663 4.052 1.00 13.60 76 GLN B CA 1
ATOM 1570 C C . GLN B 1 76 ? -27.873 34.284 2.584 1.00 12.71 76 GLN B C 1
ATOM 1571 O O . GLN B 1 76 ? -28.949 34.040 2.089 1.00 17.61 76 GLN B O 1
ATOM 1577 N N . ASP B 1 77 ? -26.728 34.227 1.917 1.00 12.01 77 ASP B N 1
ATOM 1578 C CA . ASP B 1 77 ? -26.617 33.972 0.506 1.00 10.11 77 ASP B CA 1
ATOM 1579 C C . ASP B 1 77 ? -25.610 32.843 0.209 1.00 10.55 77 ASP B C 1
ATOM 1580 O O . ASP B 1 77 ? -24.662 33.035 -0.563 1.00 11.47 77 ASP B O 1
ATOM 1585 N N . LYS B 1 78 ? -25.767 31.724 0.903 1.00 9.49 78 LYS B N 1
ATOM 1586 C CA . LYS B 1 78 ? -24.681 30.732 0.938 1.00 8.88 78 LYS B CA 1
ATOM 1587 C C . LYS B 1 78 ? -24.470 30.128 -0.474 1.00 9.45 78 LYS B C 1
ATOM 1588 O O . LYS B 1 78 ? -23.331 29.790 -0.823 1.00 10.54 78 LYS B O 1
ATOM 1594 N N . ALA B 1 79 ? -25.532 30.027 -1.297 1.00 9.63 79 ALA B N 1
ATOM 1595 C CA . ALA B 1 79 ? -25.331 29.474 -2.634 1.00 10.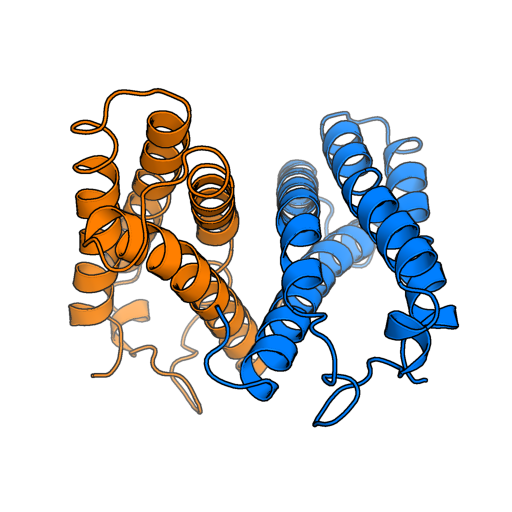93 79 ALA B CA 1
ATOM 1596 C C . ALA B 1 79 ? -24.415 30.344 -3.502 1.00 9.84 79 ALA B C 1
ATOM 1597 O O . ALA B 1 79 ? -23.626 29.840 -4.317 1.00 10.67 79 ALA B O 1
ATOM 1599 N N . ASP B 1 80 ? -24.507 31.669 -3.306 1.00 10.53 80 ASP B N 1
ATOM 1600 C CA . ASP B 1 80 ? -23.645 32.579 -4.042 1.00 10.98 80 ASP B CA 1
ATOM 1601 C C . ASP B 1 80 ? -22.213 32.478 -3.557 1.00 9.47 80 ASP B C 1
ATOM 1602 O O . ASP B 1 80 ? -21.292 32.411 -4.335 1.00 10.85 80 ASP B O 1
ATOM 1607 N N . PHE B 1 81 ? -22.040 32.448 -2.214 1.00 9.48 81 PHE B N 1
ATOM 1608 C CA . PHE B 1 81 ? -20.718 32.266 -1.675 1.00 9.58 81 PHE B CA 1
ATOM 1609 C C . PHE B 1 81 ? -20.096 30.936 -2.234 1.00 9.39 81 PHE B C 1
ATOM 1610 O O . PHE B 1 81 ? -18.922 30.900 -2.602 1.00 9.00 81 PHE B O 1
ATOM 1618 N N . ASP B 1 82 ? -20.888 29.861 -2.190 1.00 9.01 82 ASP B N 1
ATOM 1619 C CA . ASP B 1 82 ? -20.417 28.562 -2.659 1.00 8.84 82 ASP B CA 1
ATOM 1620 C C . ASP B 1 82 ? -20.054 28.584 -4.171 1.00 9.42 82 ASP B C 1
ATOM 1621 O O . ASP B 1 82 ? -19.085 27.966 -4.583 1.00 10.21 82 ASP B O 1
ATOM 1626 N N . SER B 1 83 ? -20.873 29.268 -4.968 1.00 9.35 83 SER B N 1
ATOM 1627 C CA . SER B 1 83 ? -20.580 29.443 -6.358 1.00 9.73 83 SER B CA 1
ATOM 1628 C C . SER B 1 83 ? -19.241 30.117 -6.581 1.00 9.30 83 SER B C 1
ATOM 1629 O O . SER B 1 83 ? -18.411 29.705 -7.390 1.00 10.90 83 SER B O 1
ATOM 1632 N N . LYS B 1 84 ? -19.031 31.203 -5.842 1.00 10.10 84 LYS B N 1
ATOM 1633 C CA . LYS B 1 84 ? -17.715 31.860 -5.870 1.00 10.77 84 LYS B CA 1
ATOM 1634 C C . LYS B 1 84 ? -16.579 30.979 -5.435 1.00 8.94 84 LYS B C 1
ATOM 1635 O O . LYS B 1 84 ? -15.493 31.013 -6.051 1.00 10.10 84 LYS B O 1
ATOM 1641 N N . MET B 1 85 ? -16.796 30.171 -4.385 1.00 8.54 85 MET B N 1
ATOM 1642 C CA . MET B 1 85 ? -15.726 29.352 -3.901 1.00 9.47 85 MET B CA 1
ATOM 1643 C C . MET B 1 85 ? -15.369 28.265 -4.915 1.00 8.68 85 MET B C 1
ATOM 1644 O O . MET B 1 85 ? -14.192 27.986 -5.147 1.00 10.24 85 MET B O 1
ATOM 1649 N N . THR B 1 86 ? -16.385 27.656 -5.531 1.00 9.89 86 THR B N 1
ATOM 1650 C CA . THR B 1 86 ? -16.162 26.625 -6.561 1.00 10.37 86 THR B CA 1
ATOM 1651 C C . THR B 1 86 ? -15.421 27.215 -7.786 1.00 10.09 86 THR B C 1
ATOM 1652 O O . THR B 1 86 ? -14.444 26.640 -8.280 1.00 11.74 86 THR B O 1
ATOM 1656 N N . ALA B 1 87 ? -15.808 28.443 -8.176 1.00 9.98 87 ALA B N 1
ATOM 1657 C CA . ALA B 1 87 ? -15.154 29.101 -9.299 1.00 11.47 87 ALA B CA 1
ATOM 1658 C C . ALA B 1 87 ? -13.682 29.376 -8.959 1.00 9.64 87 ALA B C 1
ATOM 1659 O O . ALA B 1 87 ? -12.795 29.228 -9.837 1.00 12.63 87 ALA B O 1
ATOM 1661 N N . PHE B 1 88 ? -13.425 29.767 -7.704 1.00 9.36 88 PHE B N 1
ATOM 1662 C CA . PHE B 1 88 ? -12.076 30.027 -7.259 1.00 9.95 88 PHE B CA 1
ATOM 1663 C C . PHE B 1 88 ? -11.238 28.731 -7.387 1.00 9.04 88 PHE B C 1
ATOM 1664 O O . PHE B 1 88 ? -10.128 28.692 -7.911 1.00 9.85 88 PHE B O 1
ATOM 1672 N N . GLN B 1 89 ? -11.769 27.648 -6.827 1.00 9.33 89 GLN B N 1
ATOM 1673 C CA A GLN B 1 89 ? -11.073 26.352 -6.962 0.60 8.80 89 GLN B CA 1
ATOM 1674 C CA B GLN B 1 89 ? -11.142 26.324 -6.951 0.40 8.40 89 GLN B CA 1
ATOM 1675 C C . GLN B 1 89 ? -10.792 25.959 -8.401 1.00 8.59 89 GLN B C 1
ATOM 1676 O O . GLN B 1 89 ? -9.689 25.470 -8.699 1.00 10.72 89 GLN B O 1
ATOM 1687 N N . ASP B 1 90 ? -11.772 26.150 -9.255 1.00 9.44 90 ASP B N 1
ATOM 1688 C CA . ASP B 1 90 ? -11.572 25.857 -10.677 1.00 10.21 90 ASP B CA 1
ATOM 1689 C C . ASP B 1 90 ? -10.517 26.755 -11.355 1.00 10.41 90 ASP B C 1
ATOM 1690 O O . ASP B 1 90 ? -9.661 26.302 -12.096 1.00 11.11 90 ASP B O 1
ATOM 1695 N N . ASN B 1 91 ? -10.528 28.022 -10.968 1.00 10.48 91 ASN B N 1
ATOM 1696 C CA . ASN B 1 91 ? -9.518 28.987 -11.442 1.00 11.60 91 ASN B CA 1
ATOM 1697 C C . ASN B 1 91 ? -8.125 28.627 -11.000 1.00 9.28 91 ASN B C 1
ATOM 1698 O O . ASN B 1 91 ? -7.155 28.665 -11.744 1.00 10.76 91 ASN B O 1
ATOM 1703 N N . ALA B 1 92 ? -8.032 28.216 -9.713 1.00 9.35 92 ALA B N 1
ATOM 1704 C CA . ALA B 1 92 ? -6.732 27.867 -9.191 1.00 8.99 92 ALA B CA 1
ATOM 1705 C C . ALA B 1 92 ? -6.190 26.636 -9.915 1.00 8.82 92 ALA B C 1
ATOM 1706 O O . ALA B 1 92 ? -4.981 26.544 -10.195 1.00 9.81 92 ALA B O 1
ATOM 1708 N N . ALA B 1 93 ? -7.066 25.665 -10.136 1.00 8.74 93 ALA B N 1
ATOM 1709 C CA . ALA B 1 93 ? -6.661 24.438 -10.895 1.00 10.17 93 ALA B CA 1
ATOM 1710 C C . ALA B 1 93 ? -6.169 24.802 -12.321 1.00 10.11 93 ALA B C 1
ATOM 1711 O O . ALA B 1 93 ? -5.125 24.316 -12.779 1.00 11.41 93 ALA B O 1
ATOM 1713 N N . ALA B 1 94 ? -6.838 25.782 -12.965 1.00 10.73 94 ALA B N 1
ATOM 1714 C CA . ALA B 1 94 ? -6.456 26.196 -14.338 1.00 11.58 94 ALA B CA 1
ATOM 1715 C C . ALA B 1 94 ? -5.095 26.906 -14.311 1.00 10.75 94 ALA B C 1
ATOM 1716 O O . ALA B 1 94 ? -4.302 26.744 -15.246 1.00 13.92 94 ALA B O 1
ATOM 1718 N N . LEU B 1 95 ? -4.844 27.678 -13.244 1.00 11.40 95 LEU B N 1
ATOM 1719 C CA . LEU B 1 95 ? -3.533 28.306 -13.058 1.00 11.64 95 LEU B CA 1
ATOM 1720 C C . LEU B 1 95 ? -2.409 27.246 -12.905 1.00 10.07 95 LEU B C 1
ATOM 1721 O O . LEU B 1 95 ? -1.322 27.357 -13.486 1.00 10.86 95 LEU B O 1
ATOM 1726 N N . ALA B 1 96 ? -2.685 26.194 -12.116 1.00 9.86 96 ALA B N 1
ATOM 1727 C CA . ALA B 1 96 ? -1.726 25.123 -11.949 1.00 10.67 96 ALA B CA 1
ATOM 1728 C C . ALA B 1 96 ? -1.424 24.462 -13.316 1.00 10.50 96 ALA B C 1
ATOM 1729 O O . ALA B 1 96 ? -0.277 24.121 -13.625 1.00 12.16 96 ALA B O 1
ATOM 1731 N N . VAL B 1 97 ? -2.471 24.199 -14.083 1.00 10.36 97 VAL B N 1
ATOM 1732 C CA . VAL B 1 97 ? -2.259 23.618 -15.441 1.00 11.97 97 VAL B CA 1
ATOM 1733 C C . VAL B 1 97 ? -1.429 24.561 -16.329 1.00 12.38 97 VAL B C 1
ATOM 1734 O O . VAL B 1 97 ? -0.441 24.183 -16.889 1.00 13.85 97 VAL B O 1
ATOM 1738 N N . ALA B 1 98 ? -1.745 25.859 -16.289 1.00 12.13 98 ALA B N 1
ATOM 1739 C CA . ALA B 1 98 ? -1.046 26.820 -17.138 1.00 14.65 98 ALA B CA 1
ATOM 1740 C C . ALA B 1 98 ? 0.449 26.855 -16.764 1.00 11.84 98 ALA B C 1
ATOM 1741 O O . ALA B 1 98 ? 1.332 26.966 -17.612 1.00 15.03 98 ALA B O 1
ATOM 1743 N N . ALA B 1 99 ? 0.729 26.758 -15.447 1.00 11.39 99 ALA B N 1
ATOM 1744 C CA . ALA B 1 99 ? 2.103 26.805 -14.939 1.00 11.87 99 ALA B CA 1
ATOM 1745 C C . ALA B 1 99 ? 2.951 25.615 -15.345 1.00 13.65 99 ALA B C 1
ATOM 1746 O O . ALA B 1 99 ? 4.155 25.663 -15.184 1.00 15.88 99 ALA B O 1
ATOM 1748 N N . LYS B 1 100 ? 2.350 24.552 -15.901 1.00 14.08 100 LYS B N 1
ATOM 1749 C CA . LYS B 1 100 ? 3.074 23.406 -16.427 1.00 16.41 100 LYS B CA 1
ATOM 1750 C C . LYS B 1 100 ? 3.573 23.609 -17.852 1.00 19.79 100 LYS B C 1
ATOM 1751 O O . LYS B 1 100 ? 4.222 22.691 -18.404 1.00 23.38 100 LYS B O 1
ATOM 1757 N N . SER B 1 101 ? 3.243 24.738 -18.463 1.00 23.36 101 SER B N 1
ATOM 1758 C CA . SER B 1 101 ? 3.701 25.013 -19.839 1.00 21.04 101 SER B CA 1
ATOM 1759 C C . SER B 1 101 ? 4.400 26.352 -19.841 1.00 22.12 101 SER B C 1
ATOM 1760 O O . SER B 1 101 ? 4.424 27.058 -18.776 1.00 21.06 101 SER B O 1
ATOM 1763 N N . SER B 1 102 ? 4.947 26.710 -21.005 1.00 23.46 102 SER B N 1
ATOM 1764 C CA . SER B 1 102 ? 5.823 27.889 -21.078 1.00 27.99 102 SER B CA 1
ATOM 1765 C C . SER B 1 102 ? 5.026 29.179 -21.376 1.00 39.50 102 SER B C 1
ATOM 1766 O O . SER B 1 102 ? 5.465 30.270 -20.984 1.00 56.36 102 SER B O 1
ATOM 1769 N N . ASP B 1 103 ? 3.838 29.038 -21.992 1.00 29.44 103 ASP B N 1
ATOM 1770 C CA . ASP B 1 103 ? 3.068 30.189 -22.523 1.00 27.89 103 ASP B CA 1
ATOM 1771 C C . ASP B 1 103 ? 2.762 31.227 -21.413 1.00 22.45 103 ASP B C 1
ATOM 1772 O O . ASP B 1 103 ? 1.997 30.985 -20.473 1.00 22.76 103 ASP B O 1
ATOM 1777 N N . GLN B 1 104 ? 3.435 32.388 -21.477 1.00 24.10 104 GLN B N 1
ATOM 1778 C CA . GLN B 1 104 ? 3.336 33.357 -20.375 1.00 23.62 104 GLN B CA 1
ATOM 1779 C C . GLN B 1 104 ? 1.994 34.044 -20.369 1.00 18.52 104 GLN B C 1
ATOM 1780 O O . GLN B 1 104 ? 1.500 34.428 -19.292 1.00 20.79 104 GLN B O 1
ATOM 1786 N N . ASN B 1 105 ? 1.476 34.322 -21.591 1.00 19.28 105 ASN B N 1
ATOM 1787 C CA . ASN B 1 105 ? 0.150 35.026 -21.696 1.00 19.56 105 ASN B CA 1
ATOM 1788 C C . ASN B 1 105 ? -0.912 34.139 -21.005 1.00 20.43 105 ASN B C 1
ATOM 1789 O O . ASN B 1 105 ? -1.755 34.619 -20.206 1.00 20.08 105 ASN B O 1
ATOM 1794 N N . ASN B 1 106 ? -0.863 32.832 -21.277 1.00 18.45 106 ASN B N 1
ATOM 1795 C CA . ASN B 1 106 ? -1.792 31.921 -20.572 1.00 17.61 106 ASN B CA 1
ATOM 1796 C C . ASN B 1 106 ? -1.670 31.868 -19.023 1.00 17.59 106 ASN B C 1
ATOM 1797 O O . ASN B 1 106 ? -2.656 31.838 -18.280 1.00 16.17 106 ASN B O 1
ATOM 1802 N N . ILE B 1 107 ? -0.447 31.882 -18.537 1.00 15.02 107 ILE B N 1
ATOM 1803 C CA . ILE B 1 107 ? -0.213 32.020 -17.088 1.00 18.46 107 ILE B CA 1
ATOM 1804 C C . ILE B 1 107 ? -0.778 33.330 -16.537 1.00 13.28 107 ILE B C 1
ATOM 1805 O O . ILE B 1 107 ? -1.470 33.357 -15.493 1.00 15.00 107 ILE B O 1
ATOM 1810 N N A LYS B 1 108 ? -0.467 34.415 -17.226 0.60 14.97 108 LYS B N 1
ATOM 1811 N N B LYS B 1 108 ? -0.471 34.420 -17.232 0.40 13.62 108 LYS B N 1
ATOM 1812 C CA A LYS B 1 108 ? -0.806 35.734 -16.732 0.60 15.57 108 LYS B CA 1
ATOM 1813 C CA B LYS B 1 108 ? -0.843 35.748 -16.770 0.40 13.97 108 LYS B CA 1
ATOM 1814 C C A LYS B 1 108 ? -2.328 35.907 -16.666 0.60 15.17 108 LYS B C 1
ATOM 1815 C C B LYS B 1 108 ? -2.346 35.880 -16.661 0.40 14.10 108 LYS B C 1
ATOM 1816 O O A LYS B 1 108 ? -2.857 36.450 -15.697 0.60 20.09 108 LYS B O 1
ATOM 1817 O O B LYS B 1 108 ? -2.880 36.324 -15.666 0.40 15.61 108 LYS B O 1
ATOM 1828 N N . GLN B 1 109 ? -3.035 35.372 -17.668 1.00 15.09 109 GLN B N 1
ATOM 1829 C CA . GLN B 1 109 ? -4.489 35.410 -17.667 1.00 16.80 109 GLN B CA 1
ATOM 1830 C C . GLN B 1 109 ? -5.088 34.540 -16.557 1.00 15.47 109 GLN B C 1
ATOM 1831 O O . GLN B 1 109 ? -6.016 34.949 -15.871 1.00 16.05 109 GLN B O 1
ATOM 1837 N N . ALA B 1 110 ? -4.550 33.335 -16.398 1.00 13.96 110 ALA B N 1
ATOM 1838 C CA . ALA B 1 110 ? -5.042 32.404 -15.370 1.00 12.48 110 ALA B CA 1
ATOM 1839 C C . ALA B 1 110 ? -4.872 33.031 -13.969 1.00 11.53 110 ALA B C 1
ATOM 1840 O O . ALA B 1 110 ? -5.698 32.815 -13.083 1.00 12.61 110 ALA B O 1
ATOM 1842 N N . PHE B 1 111 ? -3.740 33.669 -13.774 1.00 11.25 111 PHE B N 1
ATOM 1843 C CA . PHE B 1 111 ? -3.430 34.322 -12.497 1.00 11.74 111 PHE B CA 1
ATOM 1844 C C . PHE B 1 111 ? -4.434 35.448 -12.247 1.00 11.49 111 PHE B C 1
ATOM 1845 O O . PHE B 1 111 ? -4.995 35.564 -11.152 1.00 13.93 111 PHE B O 1
ATOM 1853 N N . ALA B 1 112 ? -4.664 36.250 -13.285 1.00 12.43 112 ALA B N 1
ATOM 1854 C CA . ALA B 1 112 ? -5.627 37.371 -13.160 1.00 13.67 112 ALA B CA 1
ATOM 1855 C C . ALA B 1 112 ? -7.024 36.840 -12.799 1.00 14.47 112 ALA B C 1
ATOM 1856 O O . ALA B 1 112 ? -7.712 37.415 -11.967 1.00 14.77 112 ALA B O 1
ATOM 1858 N N . ASN B 1 113 ? -7.465 35.764 -13.466 1.00 13.64 113 ASN B N 1
ATOM 1859 C CA . ASN B 1 113 ? -8.797 35.227 -13.183 1.00 14.21 113 ASN B CA 1
ATOM 1860 C C . ASN B 1 113 ? -8.866 34.739 -11.748 1.00 13.62 113 ASN B C 1
ATOM 1861 O O . ASN B 1 113 ? -9.879 34.920 -11.045 1.00 15.13 113 ASN B O 1
ATOM 1866 N N . THR B 1 114 ? -7.803 34.071 -11.286 1.00 10.77 114 THR B N 1
ATOM 1867 C CA . THR B 1 114 ? -7.784 33.610 -9.868 1.00 11.03 114 THR B CA 1
ATOM 1868 C C . THR B 1 114 ? -7.805 34.812 -8.886 1.00 11.81 114 THR B C 1
ATOM 1869 O O . THR B 1 114 ? -8.491 34.765 -7.843 1.00 12.90 114 THR B O 1
ATOM 1873 N N . GLY B 1 115 ? -7.059 35.877 -9.214 1.00 11.92 115 GLY B N 1
ATOM 1874 C CA . GLY B 1 115 ? -7.004 37.034 -8.351 1.00 13.22 115 GLY B CA 1
ATOM 1875 C C . GLY B 1 115 ? -8.339 37.751 -8.226 1.00 13.38 115 GLY B C 1
ATOM 1876 O O . GLY B 1 115 ? -8.721 38.265 -7.160 1.00 14.39 115 GLY B O 1
ATOM 1877 N N . LYS B 1 116 ? -9.065 37.750 -9.332 1.00 13.09 116 LYS B N 1
ATOM 1878 C CA . LYS B 1 116 ? -10.419 38.296 -9.359 1.00 14.01 116 LYS B CA 1
ATOM 1879 C C . LYS B 1 116 ? -11.375 37.526 -8.459 1.00 14.00 116 LYS B C 1
ATOM 1880 O O . LYS B 1 116 ? -12.245 38.121 -7.806 1.00 14.45 116 LYS B O 1
ATOM 1886 N N . SER B 1 117 ? -11.210 36.210 -8.376 1.00 11.93 117 SER B N 1
ATOM 1887 C CA . SER B 1 117 ? -11.926 35.455 -7.359 1.00 11.72 117 SER B CA 1
ATOM 1888 C C . SER B 1 117 ? -11.740 35.986 -5.958 1.00 11.54 117 SER B C 1
ATOM 1889 O O . SER B 1 117 ? -12.730 36.078 -5.215 1.00 14.65 117 SER B O 1
ATOM 1892 N N . CYS B 1 118 ? -10.496 36.264 -5.577 1.00 12.05 118 CYS B N 1
ATOM 1893 C CA . CYS B 1 118 ? -10.263 36.727 -4.218 1.00 12.71 118 CYS B CA 1
ATOM 1894 C C . CYS B 1 118 ? -11.038 38.025 -3.970 1.00 11.02 118 CYS B C 1
ATOM 1895 O O . CYS B 1 118 ? -11.742 38.207 -2.956 1.00 13.30 118 CYS B O 1
ATOM 1898 N N . LYS B 1 119 ? -10.835 38.967 -4.891 1.00 13.38 119 LYS B N 1
ATOM 1899 C CA . LYS B 1 119 ? -11.393 40.296 -4.709 1.00 14.10 119 LYS B CA 1
ATOM 1900 C C . LYS B 1 119 ? -12.925 40.298 -4.702 1.00 12.56 119 LYS B C 1
ATOM 1901 O O . LYS B 1 119 ? -13.580 40.951 -3.858 1.00 14.09 119 LYS B O 1
ATOM 1907 N N . GLY B 1 120 ? -13.492 39.523 -5.617 1.00 13.07 120 GLY B N 1
ATOM 1908 C CA . GLY B 1 120 ? -14.937 39.444 -5.755 1.00 14.32 120 GLY B CA 1
ATOM 1909 C C . GLY B 1 120 ? -15.640 38.852 -4.545 1.00 11.83 120 GLY B C 1
ATOM 1910 O O . GLY B 1 120 ? -16.742 39.246 -4.163 1.00 13.89 120 GLY B O 1
ATOM 1911 N N . CYS B 1 121 ? -15.027 37.834 -3.974 1.00 11.11 121 CYS B N 1
ATOM 1912 C CA . CYS B 1 121 ? -15.573 37.261 -2.752 1.00 9.41 121 CYS B CA 1
ATOM 1913 C C . CYS B 1 121 ? -15.374 38.179 -1.555 1.00 10.02 121 CYS B C 1
ATOM 1914 O O . CYS B 1 121 ? -16.319 38.449 -0.784 1.00 12.47 121 CYS B O 1
ATOM 1917 N N . HIS B 1 122 ? -14.172 38.705 -1.411 1.00 9.65 122 HIS B N 1
ATOM 1918 C CA . HIS B 1 122 ? -13.914 39.605 -0.228 1.00 10.61 122 HIS B CA 1
ATOM 1919 C C . HIS B 1 122 ? -14.842 40.824 -0.245 1.00 11.29 122 HIS B C 1
ATOM 1920 O O . HIS B 1 122 ? -15.291 41.272 0.792 1.00 13.33 122 HIS B O 1
ATOM 1927 N N . ASP B 1 123 ? -15.100 41.349 -1.440 1.00 13.10 123 ASP B N 1
ATOM 1928 C CA . ASP B 1 123 ? -15.907 42.578 -1.512 1.00 13.70 123 ASP B CA 1
ATOM 1929 C C . ASP B 1 123 ? -17.264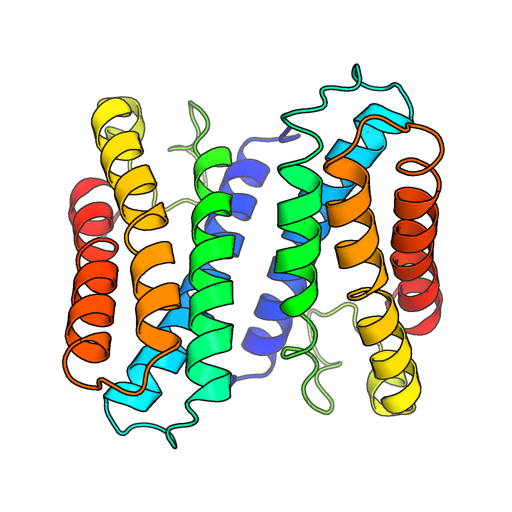 42.384 -0.863 1.00 13.43 123 ASP B C 1
ATOM 1930 O O . ASP B 1 123 ? -17.793 43.294 -0.208 1.00 17.46 123 ASP B O 1
ATOM 1935 N N . VAL B 1 124 ? -17.815 41.178 -1.036 1.00 12.90 124 VAL B N 1
ATOM 1936 C CA . VAL B 1 124 ? -19.171 40.890 -0.589 1.00 14.15 124 VAL B CA 1
ATOM 1937 C C . VAL B 1 124 ? -19.235 40.213 0.789 1.00 13.01 124 VAL B C 1
ATOM 1938 O O . VAL B 1 124 ? -20.173 40.429 1.587 1.00 13.72 124 VAL B O 1
ATOM 1942 N N . TYR B 1 125 ? -18.243 39.378 1.099 1.00 11.55 125 TYR B N 1
ATOM 1943 C CA . TYR B 1 125 ? -18.350 38.427 2.197 1.00 9.76 125 TYR B CA 1
ATOM 1944 C C . TYR B 1 125 ? -17.318 38.546 3.325 1.00 10.69 125 TYR B C 1
ATOM 1945 O O . TYR B 1 125 ? -17.420 37.830 4.313 1.00 12.14 125 TYR B O 1
ATOM 1954 N N . LYS B 1 126 ? -16.367 39.480 3.188 1.00 11.25 126 LYS B N 1
ATOM 1955 C CA . LYS B 1 126 ? -15.337 39.696 4.192 1.00 11.50 126 LYS B CA 1
ATOM 1956 C C . LYS B 1 126 ? -15.405 41.130 4.709 1.00 11.58 126 LYS B C 1
ATOM 1957 O O . LYS B 1 126 ? -15.716 42.055 3.944 1.00 13.12 126 LYS B O 1
ATOM 1963 N N . LYS B 1 127 ? -15.118 41.296 5.992 1.00 11.39 127 LYS B N 1
ATOM 1964 C CA . LYS B 1 127 ? -15.029 42.613 6.539 1.00 11.81 127 LYS B CA 1
ATOM 1965 C C . LYS B 1 127 ? -13.988 43.404 5.784 1.00 13.01 127 LYS B C 1
ATOM 1966 O O . LYS B 1 127 ? -12.985 42.927 5.312 1.00 15.86 127 LYS B O 1
ATOM 1972 N N . ASP B 1 128 ? -14.215 44.695 5.744 1.00 17.28 128 ASP B N 1
ATOM 1973 C CA . ASP B 1 128 ? -13.246 45.570 5.094 1.00 20.34 128 ASP B CA 1
ATOM 1974 C C . ASP B 1 128 ? -11.880 45.600 5.811 1.00 30.35 128 ASP B C 1
ATOM 1975 O O . ASP B 1 128 ? -11.724 45.424 7.036 1.00 33.93 128 ASP B O 1
#

Foldseek 3Di:
DDPDLVRLQVFLVVLVVLLCVLLVVLVCCLVVNDPDDLVSNLVSLVSNLVSLVGNVSSPDPPSCPDDFQWHPVCVVPVVVVVVLSVVLNVLSVVLSVVSVDPPSVSNVVSSVVNVVSVVVCCVRTGHD/DDPDLVVLQVFLVVLVVQLCVLLVVLVCCVVVVDPDDLVSVLVSLVSNLVSLVTNVVSCDPPSCDDDHQWDNVCNVPVVVLVVLSVQLNVLSVQLSVQSVDDDVVSNVVSSVSNVVSVVVNCVRTGHD

Sequence (256 aa):
NFEEPADAIEYRQAAFGLIAYNFGDMGAMLKGKKPFDAAVFSTRADNVAALSKIPHEGFIAGSDKGDTEALAKIWQDDKADFDSKMTAFQDNNAAALAVAAKSSSDQNNNIKQAFANTGKSSCKGCHDVYKKDNFEEPADAIEYRQAAFGLIAYNFGDMGAMLKGKKPFDAAVFSSTRADNVAALSKIPHHEGFIAGSDKGDTEALAKIWQDKADFDSKMTAFQQDNAAALAVAAKSSDQNNIKKQAFANTGKSCKGCHDVYKKD

Nearest PDB structures (foldseek):
  4ulv-assembly1_B  TM=9.950E-01  e=6.598E-18  Shewanella frigidimarina
  6a3l-assembly1_B  TM=9.971E-01  e=1.806E-15  Shewanella violacea DSS12
  8h28-assembly1_B  TM=9.995E-01  e=2.770E-15  Shewanella sp. DB6705
  6a3k-assembly1_A-2  TM=9.992E-01  e=4.027E-15  Shewanella sp. DB6705
  2j8w-assembly1_A  TM=9.441E-01  e=1.968E-10  Rubrivivax gelatinosus